Protein 7ZOU (pdb70)

Foldseek 3Di:
DLVLLVVLLVLLVVLLVVLVVQLVPPDDDLSVVLSVLSNVLSVLSNVVSVQVSVVHQWDQQVNRIARLVVLVSCLVNVLSLLVLLCSLLVADDVLNVLLNVLSNLLSVLQSVLGRDSPNVVSVVSLVVSVVSVVSNLVSLVPRSLVSSCVVQVPQSVLSVVLSVQLNVLVVVVSVLCCCPPSHPNVDYPVVSSNSVSVSSSCSSVSSVSSVVSVVVSCVSPPD

Secondary structure (DSSP, 8-state):
-HHHHHHHHHHHHHHHHHHHHHHHH--SHHHHHHHHHHHHHHHHHHHHHHHHHTT-SEEEETTEEEE-HHHHHHHHHHHHHHHHHHHHHT--HHHHHHHHHHHHHHHHHHHHHHH-SSHHHHHHHHHHHHHHHHHHHHHIIIIIHHHHHHH-TT-HHHHHHHHHHHHHHHHHHHHHHHHSTTTT--S-HHHHHHHHHHHHHH--HHHHHHHHHHHHHHHHT--

Nearest PDB structures (foldseek):
  7zoy-assembly1_A  TM=1.004E+00  e=3.024E-28  Synechocystis sp. PCC 7509
  1s53-assembly2_B  TM=9.643E-01  e=2.167E-12  Halobacterium salinarum
  1s51-assembly2_B  TM=9.636E-01  e=4.247E-12  Halobacterium salinarum
  1q5i-assembly2_B  TM=9.640E-01  e=4.645E-12  Halobacterium salinarum
  1s54-assembly2_B  TM=9.642E-01  e=6.080E-12  Halobacterium salinarum

B-factor: mean 22.79, std 10.97, range [10.86, 81.91]

Solvent-accessible surface area: 10172 Å² total

Radius of gyration: 17.83 Å; Cα contacts (8 Å, |Δi|>4): 306; chains: 1; bounding box: 22×37×61 Å

Structure (mmCIF, N/CA/C/O backbone):
data_7ZOU
#
_entry.id   7ZOU
#
_cell.length_a   61.980
_cell.length_b   61.980
_cell.length_c   109.830
_cell.angle_alpha   90.000
_cell.angle_beta   90.000
_cell.angle_gamma   120.000
#
_symmetry.space_group_name_H-M   'P 3 2 1'
#
loop_
_entity.id
_entity.type
_entity.pdbx_description
1 polymer 'Synechocystis halorhodopsin'
2 non-polymer 'CHLORIDE ION'
3 non-polymer EICOSANE
4 non-polymer '(2R)-2,3-dihydroxypropyl (9Z)-octadec-9-enoate'
5 non-polymer 'OLEIC ACID'
6 water water
#
loop_
_atom_site.group_PDB
_atom_site.id
_atom_site.type_symbol
_atom_site.label_atom_id
_atom_site.label_alt_id
_atom_site.label_comp_id
_atom_site.label_asym_id
_atom_site.label_entity_id
_atom_site.label_seq_id
_atom_site.pdbx_PDB_ins_code
_atom_site.Cartn_x
_atom_site.Cartn_y
_atom_site.Cartn_z
_atom_site.occupancy
_atom_site.B_iso_or_equiv
_atom_site.auth_seq_id
_atom_site.auth_comp_id
_atom_site.auth_asym_id
_atom_site.auth_atom_id
_atom_site.pdbx_PDB_model_num
ATOM 11 N N . ALA A 1 2 ? -7.96529 -4.10516 -7.03684 1.000 29.02064 2 ALA A N 1
ATOM 12 C CA . ALA A 1 2 ? -9.08755 -4.68275 -7.77017 1.000 20.09626 2 ALA A CA 1
ATOM 13 C C . ALA A 1 2 ? -10.02974 -3.59378 -8.27113 1.000 23.47346 2 ALA A C 1
ATOM 14 O O . ALA A 1 2 ? -10.41108 -3.57293 -9.44237 1.000 21.94433 2 ALA A O 1
ATOM 16 N N . GLN A 1 3 ? -10.38175 -2.66859 -7.38158 1.000 18.31433 3 GLN A N 1
ATOM 17 C CA . GLN A 1 3 ? -11.36222 -1.64895 -7.73732 1.000 19.96577 3 GLN A CA 1
ATOM 18 C C . GLN A 1 3 ? -10.88622 -0.80178 -8.91270 1.000 21.56597 3 GLN A C 1
ATOM 19 O O . GLN A 1 3 ? -11.64838 -0.55404 -9.85720 1.000 19.77687 3 GLN A O 1
ATOM 25 N N . ILE A 1 4 ? -9.62359 -0.36213 -8.89615 1.000 18.92604 4 ILE A N 1
ATOM 26 C CA . ILE A 1 4 ? -9.16462 0.46473 -10.00727 1.000 18.52481 4 ILE A CA 1
ATOM 27 C C . ILE A 1 4 ? -9.17860 -0.33060 -11.31026 1.000 16.98110 4 ILE A C 1
ATOM 28 O O . ILE A 1 4 ? -9.57875 0.18400 -12.35969 1.000 20.31340 4 ILE A O 1
ATOM 33 N N . TRP A 1 5 ? -8.78721 -1.60578 -11.26367 1.000 15.48379 5 TRP A N 1
ATOM 34 C CA . TRP A 1 5 ? -8.77395 -2.39296 -12.48852 1.000 15.08122 5 TRP A CA 1
ATOM 35 C C . TRP A 1 5 ? -10.17974 -2.61597 -13.03582 1.000 15.81636 5 TRP A C 1
ATOM 36 O O . TRP A 1 5 ? -10.36159 -2.69736 -14.25591 1.000 17.20644 5 TRP A O 1
ATOM 47 N N . LEU A 1 6 ? -11.18631 -2.69248 -12.16689 1.000 14.77760 6 LEU A N 1
ATOM 48 C CA . LEU A 1 6 ? -12.55152 -2.83991 -12.66902 1.000 13.75358 6 LEU A CA 1
ATOM 49 C C . LEU A 1 6 ? -13.01118 -1.58085 -13.38998 1.000 14.28370 6 LEU A C 1
ATOM 50 O O . LEU A 1 6 ? -13.73256 -1.65794 -14.39249 1.000 15.96825 6 LEU A O 1
ATOM 55 N N . TRP A 1 7 ? -12.61047 -0.40894 -12.88819 1.000 16.32460 7 TRP A N 1
ATOM 56 C CA . TRP A 1 7 ? -12.95760 0.82671 -13.57521 1.000 17.00153 7 TRP A CA 1
ATOM 57 C C . TRP A 1 7 ? -12.16380 0.96689 -14.86017 1.000 13.80976 7 TRP A C 1
ATOM 58 O O . TRP A 1 7 ? -12.67762 1.47792 -15.85650 1.000 14.89644 7 TRP A O 1
ATOM 69 N N A ILE A 1 8 ? -10.90835 0.50985 -14.85887 0.400 13.75237 8 ILE A N 1
ATOM 70 N N B ILE A 1 8 ? -10.91009 0.50887 -14.86111 0.600 13.75198 8 ILE A N 1
ATOM 71 C CA A ILE A 1 8 ? -10.13454 0.46115 -16.09621 0.400 16.68500 8 ILE A CA 1
ATOM 72 C CA B ILE A 1 8 ? -10.13930 0.46772 -16.09999 0.600 16.67762 8 ILE A CA 1
ATOM 73 C C A ILE A 1 8 ? -10.86874 -0.36501 -17.14431 0.400 16.09755 8 ILE A C 1
ATOM 74 C C B ILE A 1 8 ? -10.86782 -0.36659 -17.14741 0.600 16.09488 8 ILE A C 1
ATOM 75 O O A ILE A 1 8 ? -10.93222 0.00749 -18.32280 0.400 15.95680 8 ILE A O 1
ATOM 76 O O B ILE A 1 8 ? -10.93095 0.00067 -18.32786 0.600 15.89801 8 ILE A O 1
ATOM 85 N N . GLY A 1 9 ? -11.44476 -1.49461 -16.73048 1.000 14.67043 9 GLY A N 1
ATOM 86 C CA . GLY A 1 9 ? -12.23644 -2.28940 -17.66110 1.000 14.03659 9 GLY A CA 1
ATOM 87 C C . GLY A 1 9 ? -13.45582 -1.53977 -18.16694 1.000 14.27963 9 GLY A C 1
ATOM 88 O O . GLY A 1 9 ? -13.76803 -1.57886 -19.35953 1.000 14.76645 9 GLY A O 1
ATOM 89 N N . VAL A 1 10 ? -14.15757 -0.83848 -17.27242 1.000 14.29693 10 VAL A N 1
ATOM 90 C CA . VAL A 1 10 ? -15.29214 -0.02457 -17.70663 1.000 15.68107 10 VAL A CA 1
ATOM 91 C C . VAL A 1 10 ? -14.84683 0.95114 -18.77775 1.000 17.75099 10 VAL A C 1
ATOM 92 O O . VAL A 1 10 ? -15.47807 1.07741 -19.83344 1.000 15.48491 10 VAL A O 1
ATOM 96 N N . ILE A 1 11 ? -13.75823 1.67667 -18.50509 1.000 14.91506 11 ILE A N 1
ATOM 97 C CA . ILE A 1 11 ? -13.29173 2.69968 -19.43200 1.000 15.79877 11 ILE A CA 1
ATOM 98 C C . ILE A 1 11 ? -12.88225 2.06942 -20.75508 1.000 14.04083 11 ILE A C 1
ATOM 99 O O . ILE A 1 11 ? -13.27728 2.53051 -21.83034 1.000 15.38901 11 ILE A O 1
ATOM 104 N N . GLY A 1 12 ? -12.07897 1.00565 -20.69584 1.000 15.97197 12 GLY A N 1
ATOM 105 C CA . GLY A 1 12 ? -11.55955 0.42036 -21.92302 1.000 14.08709 12 GLY A CA 1
ATOM 106 C C . GLY A 1 12 ? -12.65470 -0.17779 -22.78318 1.000 13.63703 12 GLY A C 1
ATOM 107 O O . GLY A 1 12 ? -12.64392 -0.02916 -24.00900 1.000 14.21227 12 GLY A O 1
ATOM 108 N N . MET A 1 13 ? -13.59731 -0.88934 -22.15906 1.000 13.39862 13 MET A N 1
ATOM 109 C CA . MET A 1 13 ? -14.71086 -1.45237 -22.91633 1.000 13.89138 13 MET A CA 1
ATOM 110 C C . MET A 1 13 ? -15.64046 -0.36370 -23.43474 1.000 13.49152 13 MET A C 1
ATOM 111 O O . MET A 1 13 ? -16.17329 -0.47966 -24.54141 1.000 14.90898 13 MET A O 1
ATOM 116 N N . ALA A 1 14 ? -15.86171 0.69338 -22.64795 1.000 13.66553 14 ALA A N 1
ATOM 117 C CA . ALA A 1 14 ? -16.69150 1.78905 -23.14020 1.000 15.65369 14 ALA A CA 1
ATOM 118 C C . ALA A 1 14 ? -16.04650 2.44388 -24.35456 1.000 15.47979 14 ALA A C 1
ATOM 119 O O . ALA A 1 14 ? -16.72393 2.74168 -25.34460 1.000 14.81960 14 ALA A O 1
ATOM 121 N N . LEU A 1 15 ? -14.72967 2.65744 -24.30657 1.000 14.27323 15 LEU A N 1
ATOM 122 C CA . LEU A 1 15 ? -14.05168 3.25553 -25.45068 1.000 16.43379 15 LEU A CA 1
ATOM 123 C C . LEU A 1 15 ? -14.10316 2.33742 -26.65966 1.000 17.71282 15 LEU A C 1
ATOM 124 O O . LEU A 1 15 ? -14.31499 2.79724 -27.78417 1.000 16.72031 15 LEU A O 1
ATOM 129 N N . GLY A 1 16 ? -13.87667 1.03719 -26.45419 1.000 15.83651 16 GLY A N 1
ATOM 130 C CA . GLY A 1 16 ? -14.04659 0.09293 -27.54608 1.000 15.22614 16 GLY A CA 1
ATOM 131 C C . GLY A 1 16 ? -15.43433 0.17100 -28.14546 1.000 14.37384 16 GLY A C 1
ATOM 132 O O . GLY A 1 16 ? -15.60147 0.21714 -29.36817 1.000 15.40871 16 GLY A O 1
ATOM 133 N N . SER A 1 17 ? -16.45045 0.22446 -27.28382 1.000 13.89925 17 SER A N 1
ATOM 134 C CA . SER A 1 17 ? -17.82403 0.29709 -27.76539 1.000 14.42705 17 SER A CA 1
ATOM 135 C C . SER A 1 17 ? -18.04627 1.54883 -28.59599 1.000 16.01705 17 SER A C 1
ATOM 136 O O . SER A 1 17 ? -18.69906 1.50013 -29.64664 1.000 15.70865 17 SER A O 1
ATOM 139 N N . ILE A 1 18 ? -17.51447 2.68191 -28.13287 1.000 14.52042 18 ILE A N 1
ATOM 140 C CA . ILE A 1 18 ? -17.71920 3.93666 -28.84789 1.000 16.50102 18 ILE A CA 1
ATOM 141 C C . ILE A 1 18 ? -17.08949 3.86508 -30.23180 1.000 16.25901 18 ILE A C 1
ATOM 142 O O . ILE A 1 18 ? -17.70084 4.25665 -31.23143 1.000 18.55245 18 ILE A O 1
ATOM 147 N N . PHE A 1 19 ? -15.86119 3.35102 -30.32337 1.000 18.71889 19 PHE A N 1
ATOM 148 C CA . PHE A 1 19 ? -15.21585 3.41468 -31.62508 1.000 19.36285 19 PHE A CA 1
ATOM 149 C C . PHE A 1 19 ? -15.76422 2.36701 -32.58778 1.000 16.84480 19 PHE A C 1
ATOM 150 O O . PHE A 1 19 ? -15.87159 2.64309 -33.78581 1.000 20.34727 19 PHE A O 1
ATOM 158 N N . PHE A 1 20 ? -16.17134 1.18820 -32.10040 1.000 14.67718 20 PHE A N 1
ATOM 159 C CA . PHE A 1 20 ? -16.83839 0.25929 -33.00997 1.000 14.57383 20 PHE A CA 1
ATOM 160 C C . PHE A 1 20 ? -18.22644 0.76135 -33.38412 1.000 16.96317 20 PHE A C 1
ATOM 161 O O . PHE A 1 20 ? -18.69028 0.52590 -34.50990 1.000 17.95599 20 PHE A O 1
ATOM 169 N N . GLY A 1 21 ? -18.90609 1.44990 -32.46035 1.000 17.95664 21 GLY A N 1
ATOM 170 C CA . GLY A 1 21 ? -20.20923 2.01130 -32.78880 1.000 17.71663 21 GLY A CA 1
ATOM 171 C C . GLY A 1 21 ? -20.12390 3.08504 -33.85521 1.000 19.57009 21 GLY A C 1
ATOM 172 O O . GLY A 1 21 ? -20.94043 3.12176 -34.78165 1.000 18.04104 21 GLY A O 1
ATOM 173 N N . ILE A 1 22 ? -19.12976 3.97264 -33.73977 1.000 17.64885 22 ILE A N 1
ATOM 174 C CA . ILE A 1 22 ? -18.87735 4.95090 -34.79423 1.000 15.95865 22 ILE A CA 1
ATOM 175 C C . ILE A 1 22 ? -18.58134 4.24494 -36.10896 1.000 17.67741 22 ILE A C 1
ATOM 176 O O . ILE A 1 22 ? -19.09699 4.62881 -37.16303 1.000 18.87794 22 ILE A O 1
ATOM 181 N N . GLY A 1 23 ? -17.75445 3.19536 -36.06950 1.000 18.23214 23 GLY A N 1
ATOM 182 C CA . GLY A 1 23 ? -17.47896 2.45280 -37.28674 1.000 18.47636 23 GLY A CA 1
ATOM 183 C C . GLY A 1 23 ? -18.72964 1.84047 -37.88886 1.000 20.68256 23 GLY A C 1
ATOM 184 O O . GLY A 1 23 ? -18.93257 1.88596 -39.10555 1.000 23.00377 23 GLY A O 1
ATOM 185 N N . ALA A 1 24 ? -19.58177 1.25589 -37.04618 1.000 17.21352 24 ALA A N 1
ATOM 186 C CA . ALA A 1 24 ? -20.82210 0.67538 -37.54620 1.000 22.71293 24 ALA A CA 1
ATOM 187 C C . ALA A 1 24 ? -21.69794 1.74587 -38.17221 1.000 22.54232 24 ALA A C 1
ATOM 188 O O . ALA A 1 24 ? -22.28852 1.53921 -39.23988 1.000 22.13835 24 ALA A O 1
ATOM 190 N N . HIS A 1 25 ? -21.78533 2.90287 -37.51758 1.000 22.97580 25 HIS A N 1
ATOM 191 C CA . HIS A 1 25 ? -22.63318 3.97431 -38.01891 1.000 25.96065 25 HIS A CA 1
ATOM 192 C C . HIS A 1 25 ? -22.18517 4.44188 -39.39907 1.000 25.83141 25 HIS A C 1
ATOM 193 O O . HIS A 1 25 ? -23.01938 4.80371 -40.23616 1.000 28.36194 25 HIS A O 1
ATOM 200 N N A ASN A 1 26 ? -20.87805 4.47961 -39.64055 0.500 22.14965 26 ASN A N 1
ATOM 201 N N B ASN A 1 26 ? -20.88304 4.38399 -39.67820 0.500 22.11109 26 ASN A N 1
ATOM 202 C CA A ASN A 1 26 ? -20.35741 5.01245 -40.89026 0.500 25.97100 26 ASN A CA 1
ATOM 203 C CA B ASN A 1 26 ? -20.32408 4.89795 -40.92141 0.500 25.97532 26 ASN A CA 1
ATOM 204 C C A ASN A 1 26 ? -20.17711 3.95232 -41.96480 0.500 25.12036 26 ASN A C 1
ATOM 205 C C B ASN A 1 26 ? -19.92166 3.80776 -41.90880 0.500 26.38851 26 ASN A C 1
ATOM 206 O O A ASN A 1 26 ? -19.89611 4.30578 -43.11529 0.500 24.87074 26 ASN A O 1
ATOM 207 O O B ASN A 1 26 ? -19.30169 4.12265 -42.92918 0.500 28.55814 26 ASN A O 1
ATOM 216 N N A ALA A 1 27 ? -20.33284 2.67445 -41.62545 0.500 21.92254 27 ALA A N 1
ATOM 217 N N B ALA A 1 27 ? -20.25627 2.54531 -41.64101 0.500 21.62545 27 ALA A N 1
ATOM 218 C CA A ALA A 1 27 ? -20.19193 1.61938 -42.61639 0.500 24.99194 27 ALA A CA 1
ATOM 219 C CA B ALA A 1 27 ? -19.76972 1.45458 -42.47888 0.500 23.20524 27 ALA A CA 1
ATOM 220 C C A ALA A 1 27 ? -21.36411 1.65496 -43.58983 0.500 28.89653 27 ALA A C 1
ATOM 221 C C B ALA A 1 27 ? -20.31141 1.56976 -43.89972 0.500 23.64302 27 ALA A C 1
ATOM 222 O O A ALA A 1 27 ? -22.52973 1.61177 -43.18083 0.500 33.72334 27 ALA A O 1
ATOM 223 O O B ALA A 1 27 ? -21.47391 1.92351 -44.11288 0.500 28.76196 27 ALA A O 1
ATOM 226 N N A LYS A 1 28 ? -21.05087 1.74844 -44.88115 0.500 27.83794 28 LYS A N 1
ATOM 227 N N B LYS A 1 28 ? -19.45984 1.25426 -44.88020 0.500 27.03374 28 LYS A N 1
ATOM 228 C CA A LYS A 1 28 ? -22.05385 1.72159 -45.93670 0.500 28.18114 28 LYS A CA 1
ATOM 229 C CA B LYS A 1 28 ? -19.82147 1.51985 -46.26931 0.500 29.35672 28 LYS A CA 1
ATOM 230 C C A LYS A 1 28 ? -22.17701 0.35497 -46.59717 0.500 29.82534 28 LYS A C 1
ATOM 231 C C B LYS A 1 28 ? -20.74755 0.45024 -46.83844 0.500 34.90034 28 LYS A C 1
ATOM 232 O O A LYS A 1 28 ? -23.15068 0.11504 -47.31904 0.500 39.03007 28 LYS A O 1
ATOM 233 O O B LYS A 1 28 ? -21.71781 0.78006 -47.52958 0.500 44.72055 28 LYS A O 1
ATOM 240 N N A ASN A 1 29 ? -21.21589 -0.53213 -46.36634 0.500 25.97249 29 ASN A N 1
ATOM 241 N N B ASN A 1 29 ? -20.48792 -0.82216 -46.56213 0.500 25.29322 29 ASN A N 1
ATOM 242 C CA A ASN A 1 29 ? -21.21217 -1.88963 -46.89175 0.500 26.57538 29 ASN A CA 1
ATOM 243 C CA B ASN A 1 29 ? -21.35552 -1.88814 -47.04455 0.500 26.17620 29 ASN A CA 1
ATOM 244 C C A ASN A 1 29 ? -21.76933 -2.81499 -45.81651 0.500 22.11896 29 ASN A C 1
ATOM 245 C C B ASN A 1 29 ? -21.85375 -2.72877 -45.87013 0.500 22.16381 29 ASN A C 1
ATOM 246 O O A ASN A 1 29 ? -21.39722 -2.69075 -44.64552 0.500 23.39438 29 ASN A O 1
ATOM 247 O O B ASN A 1 29 ? -21.51167 -2.49332 -44.70969 0.500 24.16668 29 ASN A O 1
ATOM 256 N N . GLU A 1 30 ? -22.67988 -3.71922 -46.19929 1.000 21.32814 30 GLU A N 1
ATOM 257 C CA . GLU A 1 30 ? -23.33923 -4.53596 -45.18094 1.000 23.22171 30 GLU A CA 1
ATOM 258 C C . GLU A 1 30 ? -22.34841 -5.41876 -44.42850 1.000 24.39031 30 GLU A C 1
ATOM 259 O O . GLU A 1 30 ? -22.47306 -5.60081 -43.21014 1.000 20.34558 30 GLU A O 1
ATOM 265 N N . ARG A 1 31 ? -21.36349 -5.98503 -45.12498 1.000 23.79514 31 ARG A N 1
ATOM 266 C CA . ARG A 1 31 ? -20.39667 -6.83382 -44.43569 1.000 20.26848 31 ARG A CA 1
ATOM 267 C C . ARG A 1 31 ? -19.60259 -6.04288 -43.40359 1.000 20.72093 31 ARG A C 1
ATOM 268 O O . ARG A 1 31 ? -19.37321 -6.51950 -42.28565 1.000 17.86507 31 ARG A O 1
ATOM 276 N N . TRP A 1 32 ? -19.19003 -4.82381 -43.74590 1.000 18.76337 32 TRP A N 1
ATOM 277 C CA . TRP A 1 32 ? -18.51681 -3.99201 -42.75475 1.000 19.79225 32 TRP A CA 1
ATOM 278 C C . TRP A 1 32 ? -19.45580 -3.61392 -41.61393 1.000 15.76699 32 TRP A C 1
ATOM 279 O O . TRP A 1 32 ? -19.04967 -3.61011 -40.44831 1.000 18.05404 32 TRP A O 1
ATOM 290 N N A LYS A 1 33 ? -20.70815 -3.28433 -41.93409 0.500 19.04251 33 LYS A N 1
ATOM 291 N N B LYS A 1 33 ? -20.71623 -3.29490 -41.92115 0.500 19.05385 33 LYS A N 1
ATOM 292 C CA A LYS A 1 33 ? -21.67918 -2.94779 -40.89947 0.500 18.13881 33 LYS A CA 1
ATOM 293 C CA B LYS A 1 33 ? -21.64171 -2.93766 -40.85135 0.500 18.10203 33 LYS A CA 1
ATOM 294 C C A LYS A 1 33 ? -21.84889 -4.10155 -39.92004 0.500 19.67561 33 LYS A C 1
ATOM 295 C C B LYS A 1 33 ? -21.85562 -4.10790 -39.90249 0.500 19.71692 33 LYS A C 1
ATOM 296 O O A LYS A 1 33 ? -21.84806 -3.90278 -38.69762 0.500 17.69205 33 LYS A O 1
ATOM 297 O O B LYS A 1 33 ? -21.89251 -3.92361 -38.67825 0.500 17.64171 33 LYS A O 1
ATOM 308 N N . ILE A 1 34 ? -21.98352 -5.32136 -40.44645 1.000 16.73776 34 ILE A N 1
ATOM 309 C CA . ILE A 1 34 ? -22.11317 -6.50762 -39.59770 1.000 14.56816 34 ILE A CA 1
ATOM 310 C C . ILE A 1 34 ? -20.89835 -6.65519 -38.69649 1.000 16.11554 34 ILE A C 1
ATOM 311 O O . ILE A 1 34 ? -21.02817 -6.85695 -37.48452 1.000 15.21770 34 ILE A O 1
ATOM 316 N N . LEU A 1 35 ? -19.69848 -6.55581 -39.27163 1.000 16.29694 35 LEU A N 1
ATOM 317 C CA . LEU A 1 35 ? -18.49956 -6.78945 -38.47616 1.000 15.20393 35 LEU A CA 1
ATOM 318 C C . LEU A 1 35 ? -18.34743 -5.73379 -37.38925 1.000 16.91474 35 LEU A C 1
ATOM 319 O O . LEU A 1 35 ? -18.01203 -6.05425 -36.23980 1.000 15.35538 35 LEU A O 1
ATOM 324 N N . PHE A 1 36 ? -18.58944 -4.46723 -37.72490 1.000 16.32992 36 PHE A N 1
ATOM 325 C CA . PHE A 1 36 ? -18.53875 -3.44292 -36.69133 1.000 16.45186 36 PHE A CA 1
ATOM 326 C C . PHE A 1 36 ? -19.59604 -3.67579 -35.62598 1.000 16.23160 36 PHE A C 1
ATOM 327 O O . PHE A 1 36 ? -19.36064 -3.40159 -34.44245 1.000 15.89820 36 PHE A O 1
ATOM 335 N N . THR A 1 37 ? -20.76596 -4.17597 -36.02786 1.000 14.09577 37 THR A N 1
ATOM 336 C CA . THR A 1 37 ? -21.85597 -4.35191 -35.07638 1.000 13.93335 37 THR A CA 1
ATOM 337 C C . THR A 1 37 ? -21.56931 -5.49155 -34.10851 1.000 15.47258 37 THR A C 1
ATOM 338 O O . THR A 1 37 ? -21.85536 -5.37959 -32.90820 1.000 14.41358 37 THR A O 1
ATOM 342 N N . ILE A 1 38 ? -20.99885 -6.59055 -34.60813 1.000 14.74821 38 ILE A N 1
ATOM 343 C CA . ILE A 1 38 ? -20.59670 -7.68519 -33.72545 1.000 13.09582 38 ILE A CA 1
ATOM 344 C C . ILE A 1 38 ? -19.65878 -7.16932 -32.64705 1.000 15.56105 38 ILE A C 1
ATOM 345 O O . ILE A 1 38 ? -19.85175 -7.41712 -31.44980 1.000 13.42295 38 ILE A O 1
ATOM 350 N N . ASN A 1 39 ? -18.62074 -6.45345 -33.06802 1.000 15.20986 39 ASN A N 1
ATOM 351 C CA . ASN A 1 39 ? -17.63178 -5.96478 -32.12060 1.000 15.99558 39 ASN A CA 1
ATOM 352 C C . ASN A 1 39 ? -18.20294 -4.89312 -31.21066 1.000 14.15358 39 ASN A C 1
ATOM 353 O O . ASN A 1 39 ? -17.83050 -4.82874 -30.03200 1.000 13.29853 39 ASN A O 1
ATOM 358 N N . PHE A 1 40 ? -19.12485 -4.06309 -31.71067 1.000 13.45757 40 PHE A N 1
ATOM 359 C CA . PHE A 1 40 ? -19.79009 -3.13717 -30.80263 1.000 13.53281 40 PHE A CA 1
ATOM 360 C C . PHE A 1 40 ? -20.45186 -3.89183 -29.66247 1.000 15.22981 40 PHE A C 1
ATOM 361 O O . PHE A 1 40 ? -20.28795 -3.54048 -28.48619 1.000 13.18474 40 PHE A O 1
ATOM 369 N N . PHE A 1 41 ? -21.20523 -4.94597 -29.98457 1.000 13.09168 41 PHE A N 1
ATOM 370 C CA . PHE A 1 41 ? -21.93242 -5.60377 -28.90609 1.000 16.60942 41 PHE A CA 1
ATOM 371 C C . PHE A 1 41 ? -21.01257 -6.40289 -27.99860 1.000 14.49457 41 PHE A C 1
ATOM 372 O O . PHE A 1 41 ? -21.27975 -6.50122 -26.80157 1.000 14.95023 41 PHE A O 1
ATOM 380 N N . ILE A 1 42 ? -19.92250 -6.96151 -28.53247 1.000 12.54327 42 ILE A N 1
ATOM 381 C CA . 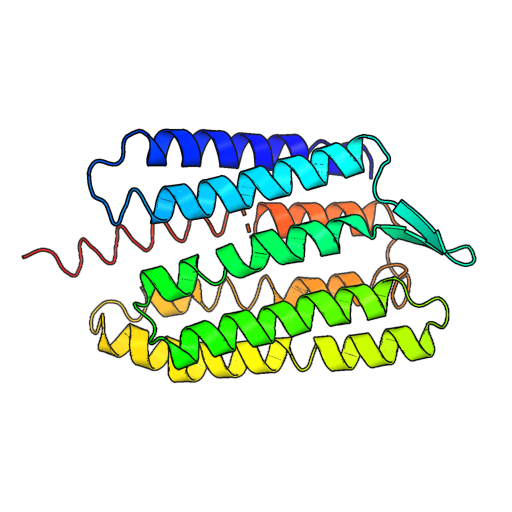ILE A 1 42 ? -18.94354 -7.60529 -27.66676 1.000 12.33765 42 ILE A CA 1
ATOM 382 C C . ILE A 1 42 ? -18.49876 -6.63383 -26.58568 1.000 12.41586 42 ILE A C 1
ATOM 383 O O . ILE A 1 42 ? -18.48409 -6.95868 -25.39452 1.000 14.07627 42 ILE A O 1
ATOM 388 N N . CYS A 1 43 ? -18.13577 -5.41772 -27.00006 1.000 12.67959 43 CYS A N 1
ATOM 389 C CA . CYS A 1 43 ? -17.62074 -4.44885 -26.04521 1.000 14.03941 43 CYS A CA 1
ATOM 390 C C . CYS A 1 43 ? -18.71575 -3.81943 -25.20105 1.000 14.16165 43 CYS A C 1
ATOM 391 O O . CYS A 1 43 ? -18.46755 -3.48786 -24.03310 1.000 15.31335 43 CYS A O 1
ATOM 394 N N . ALA A 1 44 ? -19.92000 -3.64914 -25.75311 1.000 12.89920 44 ALA A N 1
ATOM 395 C CA . ALA A 1 44 ? -21.00538 -3.09019 -24.94960 1.000 12.93646 44 ALA A CA 1
ATOM 396 C C . ALA A 1 44 ? -21.41149 -4.05248 -23.84077 1.000 13.20362 44 ALA A C 1
ATOM 397 O O . ALA A 1 44 ? -21.63336 -3.63573 -22.69376 1.000 13.98432 44 ALA A O 1
ATOM 399 N N . ILE A 1 45 ? -21.48356 -5.34549 -24.15271 1.000 13.43012 45 ILE A N 1
ATOM 400 C CA . ILE A 1 45 ? -21.74528 -6.35073 -23.12111 1.000 13.61717 45 ILE A CA 1
ATOM 401 C C . ILE A 1 45 ? -20.69213 -6.27126 -22.01932 1.000 12.15374 45 ILE A C 1
ATOM 402 O O . ILE A 1 45 ? -21.01366 -6.16932 -20.82598 1.000 13.47400 45 ILE A O 1
ATOM 407 N N . ALA A 1 46 ? -19.41303 -6.29216 -22.40872 1.000 12.17852 46 ALA A N 1
ATOM 408 C CA . ALA A 1 46 ? -18.34474 -6.25900 -21.41742 1.000 14.12611 46 ALA A CA 1
ATOM 409 C C . ALA A 1 46 ? -18.33056 -4.95030 -20.63469 1.000 12.34924 46 ALA A C 1
ATOM 410 O O . ALA A 1 46 ? -17.96399 -4.94730 -19.45130 1.000 13.05339 46 ALA A O 1
ATOM 412 N N . THR A 1 47 ? -18.72288 -3.83217 -21.26266 1.000 13.09157 47 THR A N 1
ATOM 413 C CA . THR A 1 47 ? -18.86951 -2.59077 -20.50079 1.000 15.02208 47 THR A CA 1
ATOM 414 C C . THR A 1 47 ? -19.87199 -2.77957 -19.37194 1.000 15.54276 47 THR A C 1
ATOM 415 O O . THR A 1 47 ? -19.62266 -2.37756 -18.22346 1.000 13.54011 47 THR A O 1
ATOM 419 N N . GLY A 1 48 ? -20.98689 -3.45185 -19.66363 1.000 13.31826 48 GLY A N 1
ATOM 420 C CA . GLY A 1 48 ? -21.95795 -3.72169 -18.61674 1.000 17.05335 48 GLY A CA 1
ATOM 421 C C . GLY A 1 48 ? -21.41085 -4.64809 -17.55213 1.000 13.87875 48 GLY A C 1
ATOM 422 O O . GLY A 1 48 ? -21.61921 -4.42327 -16.35153 1.000 13.81798 48 GLY A O 1
ATOM 423 N N . LEU A 1 49 ? -20.69574 -5.69662 -17.97111 1.000 13.20133 49 LEU A N 1
ATOM 424 C CA . LEU A 1 49 ? -20.02875 -6.56799 -17.00929 1.000 15.27972 49 LEU A CA 1
ATOM 425 C C . LEU A 1 49 ? -19.14990 -5.76142 -16.06499 1.000 15.14928 49 LEU A C 1
ATOM 426 O O . LEU A 1 49 ? -19.26386 -5.87378 -14.83758 1.000 12.85959 49 LEU A O 1
ATOM 431 N N . TYR A 1 50 ? -18.27222 -4.92573 -16.62747 1.000 12.88666 50 TYR A N 1
ATOM 432 C CA . TYR A 1 50 ? -17.30474 -4.22796 -15.78757 1.000 14.69291 50 TYR A CA 1
ATOM 433 C C . TYR A 1 50 ? -17.97033 -3.17505 -14.91384 1.000 12.67628 50 TYR A C 1
ATOM 434 O O . TYR A 1 50 ? -17.54503 -2.97901 -13.76666 1.000 14.10267 50 TYR A O 1
ATOM 443 N N . LEU A 1 51 ? -19.03971 -2.52642 -15.39515 1.000 13.15436 51 LEU A N 1
ATOM 444 C CA . LEU A 1 51 ? -19.75894 -1.60256 -14.52448 1.000 13.08601 51 LEU A CA 1
ATOM 445 C C . LEU A 1 51 ? -20.36009 -2.35076 -13.33758 1.000 15.26342 51 LEU A C 1
ATOM 446 O O . LEU A 1 51 ? -20.24767 -1.91013 -12.18913 1.000 14.88840 51 LEU A O 1
ATOM 451 N N . SER A 1 52 ? -21.00861 -3.49155 -13.59807 1.000 13.68438 52 SER A N 1
ATOM 452 C CA . SER A 1 52 ? -21.58042 -4.25344 -12.49556 1.000 12.64368 52 SER A CA 1
ATOM 453 C C . SER A 1 52 ? -20.51069 -4.66477 -11.49487 1.000 14.09570 52 SER A C 1
ATOM 454 O O . SER A 1 52 ? -20.70237 -4.53222 -10.28511 1.000 15.53354 52 SER A O 1
ATOM 457 N N . MET A 1 53 ? -19.37186 -5.16588 -11.97681 1.000 15.53251 53 MET A N 1
ATOM 458 C CA . MET A 1 53 ? -18.31906 -5.56220 -11.04794 1.000 14.77106 53 MET A CA 1
ATOM 459 C C . MET A 1 53 ? -17.76034 -4.35756 -10.30144 1.000 16.27507 53 MET A C 1
ATOM 460 O O . MET A 1 53 ? -17.54847 -4.41634 -9.08444 1.000 17.53920 53 MET A O 1
ATOM 465 N N . ALA A 1 54 ? -17.51306 -3.26011 -11.01928 1.000 15.52174 54 ALA A N 1
ATOM 466 C CA . ALA A 1 54 ? -16.97265 -2.06037 -10.39559 1.000 16.92197 54 ALA A CA 1
ATOM 467 C C . ALA A 1 54 ? -17.89626 -1.52971 -9.31200 1.000 18.77602 54 ALA A C 1
ATOM 468 O O . ALA A 1 54 ? -17.42809 -0.97725 -8.30919 1.000 17.51683 54 ALA A O 1
ATOM 470 N N . LEU A 1 55 ? -19.20446 -1.69659 -9.49137 1.000 16.51498 55 LEU A N 1
ATOM 471 C CA . LEU A 1 55 ? -20.18035 -1.27559 -8.50153 1.000 17.61299 55 LEU A CA 1
ATOM 472 C C . LEU A 1 55 ? -20.34285 -2.27470 -7.36628 1.000 18.99909 55 LEU A C 1
ATOM 473 O O . LEU A 1 55 ? -21.21034 -2.07500 -6.51151 1.000 21.59867 55 LEU A O 1
ATOM 478 N N . GLY A 1 56 ? -19.54719 -3.33662 -7.32758 1.000 17.38174 56 GLY A N 1
ATOM 479 C CA . GLY A 1 56 ? -19.63380 -4.29259 -6.24458 1.000 16.60525 56 GLY A CA 1
ATOM 480 C C . GLY A 1 56 ? -20.60915 -5.41990 -6.46422 1.000 17.92702 56 GLY A C 1
ATOM 481 O O . GLY A 1 56 ? -20.84296 -6.20506 -5.53754 1.000 18.23789 56 GLY A O 1
ATOM 482 N N . GLN A 1 57 ? -21.17406 -5.53868 -7.66100 1.000 14.99793 57 GLN A N 1
ATOM 483 C CA . GLN A 1 57 ? -22.20240 -6.52776 -7.93593 1.000 14.83783 57 GLN A CA 1
ATOM 484 C C . GLN A 1 57 ? -21.59809 -7.77779 -8.55984 1.000 18.38795 57 GLN A C 1
ATOM 485 O O . GLN A 1 57 ? -20.43715 -7.80317 -8.96820 1.000 17.83452 57 GLN A O 1
ATOM 491 N N . GLY A 1 58 ? -22.41914 -8.81892 -8.64924 1.000 14.26670 58 GLY A N 1
ATOM 492 C CA . GLY A 1 58 ? -22.02069 -10.00605 -9.37803 1.000 17.10028 58 GLY A CA 1
ATOM 493 C C . GLY A 1 58 ? -21.08316 -10.91029 -8.62506 1.000 17.76956 58 GLY A C 1
ATOM 494 O O . GLY A 1 58 ? -20.43763 -11.76375 -9.23340 1.000 16.91692 58 GLY A O 1
ATOM 495 N N . ARG A 1 59 ? -21.00220 -10.75874 -7.31078 1.000 19.02488 59 ARG A N 1
ATOM 496 C CA . ARG A 1 59 ? -20.00394 -11.44447 -6.51145 1.000 19.31442 59 ARG A CA 1
ATOM 497 C C . ARG A 1 59 ? -20.70313 -12.01260 -5.29322 1.000 25.87153 59 ARG A C 1
ATOM 498 O O . ARG A 1 59 ? -21.58190 -11.3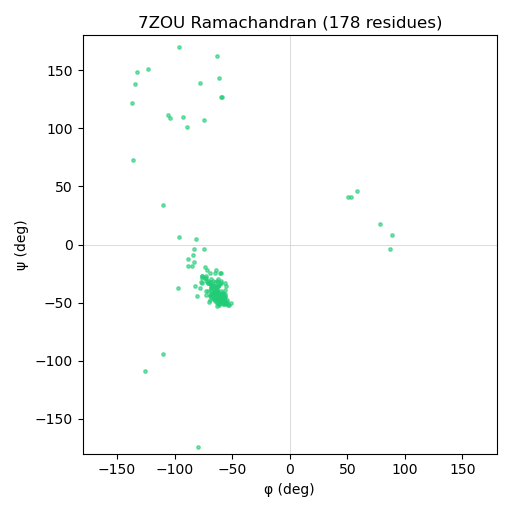6468 -4.72016 1.000 21.91148 59 ARG A O 1
ATOM 506 N N . SER A 1 60 ? -20.34367 -13.23857 -4.93489 1.000 19.85804 60 SER A N 1
ATOM 507 C CA . SER A 1 60 ? -20.87237 -13.90116 -3.75657 1.000 18.98182 60 SER A CA 1
ATOM 508 C C . SER A 1 60 ? -19.71480 -14.50373 -2.98573 1.000 14.61637 60 SER A C 1
ATOM 509 O O . SER A 1 60 ? -18.72034 -14.91199 -3.57465 1.000 19.34974 60 SER A O 1
ATOM 512 N N . VAL A 1 61 ? -19.84516 -14.56606 -1.66759 1.000 17.16520 61 VAL A N 1
ATOM 513 C CA . VAL A 1 61 ? -18.89472 -15.31381 -0.85774 1.000 17.26281 61 VAL A CA 1
ATOM 514 C C . VAL A 1 61 ? -19.47639 -16.71285 -0.69705 1.000 18.92225 61 VAL A C 1
ATOM 515 O O . VAL A 1 61 ? -20.48808 -16.89561 -0.01749 1.000 20.00281 61 VAL A O 1
ATOM 519 N N . ILE A 1 62 ? -18.85288 -17.69256 -1.34677 1.000 15.72421 62 ILE A N 1
ATOM 520 C CA . ILE A 1 62 ? -19.33527 -19.06783 -1.36479 1.000 18.58035 62 ILE A CA 1
ATOM 521 C C . ILE A 1 62 ? -18.45408 -19.86912 -0.42299 1.000 19.96715 62 ILE A C 1
ATOM 522 O O . ILE A 1 62 ? -17.28638 -20.12917 -0.73451 1.000 17.99412 62 ILE A O 1
ATOM 527 N N . ALA A 1 63 ? -19.00889 -20.26761 0.71593 1.000 19.94279 63 ALA A N 1
ATOM 528 C CA . ALA A 1 63 ? -18.26387 -21.05818 1.69367 1.000 26.45455 63 ALA A CA 1
ATOM 529 C C . ALA A 1 63 ? -16.95295 -20.36830 2.05313 1.000 17.83376 63 ALA A C 1
ATOM 530 O O . ALA A 1 63 ? -15.89555 -20.99261 2.15510 1.000 21.04636 63 ALA A O 1
ATOM 532 N N . GLY A 1 64 ? -17.01595 -19.05490 2.21224 1.000 17.39385 64 GLY A N 1
ATOM 533 C CA . GLY A 1 64 ? -15.84712 -18.28981 2.57412 1.000 18.61391 64 GLY A CA 1
ATOM 534 C C . GLY A 1 64 ? -14.99046 -17.83922 1.41179 1.000 17.08357 64 GLY A C 1
ATOM 535 O O . GLY A 1 64 ? -14.02009 -17.10035 1.63169 1.000 20.49411 64 GLY A O 1
ATOM 536 N N . ARG A 1 65 ? -15.32931 -18.23481 0.17638 1.000 17.70503 65 ARG A N 1
ATOM 537 C CA . ARG A 1 65 ? -14.51763 -17.90229 -0.98820 1.000 13.27391 65 ARG A CA 1
ATOM 538 C C . ARG A 1 65 ? -15.18250 -16.82202 -1.82647 1.000 17.20264 65 ARG A C 1
ATOM 539 O O . ARG A 1 65 ? -16.21340 -17.09325 -2.45575 1.000 15.33906 65 ARG A O 1
ATOM 547 N N . PRO A 1 66 ? -14.63361 -15.60879 -1.88690 1.000 15.58547 66 PRO A N 1
ATOM 548 C CA . PRO A 1 66 ? -15.21322 -14.57340 -2.75281 1.000 16.20231 66 PRO A CA 1
ATOM 549 C C . PRO A 1 66 ? -15.22341 -15.05090 -4.19208 1.000 18.04124 66 PRO A C 1
ATOM 550 O O . PRO A 1 66 ? -14.19847 -15.47357 -4.72428 1.000 17.36713 66 PRO A O 1
ATOM 554 N N . THR A 1 67 ? -16.39079 -14.98749 -4.82456 1.000 16.51942 67 THR A N 1
ATOM 555 C CA . THR A 1 67 ? -16.54255 -15.58142 -6.14556 1.000 12.25160 67 THR A CA 1
ATOM 556 C C . THR A 1 67 ? -17.32515 -14.64459 -7.04595 1.000 18.51158 67 THR A C 1
ATOM 557 O O . THR A 1 67 ? -18.46231 -14.28162 -6.73316 1.000 19.96691 67 THR A O 1
ATOM 561 N N . VAL A 1 68 ? -16.70827 -14.25976 -8.15559 1.000 16.87599 68 VAL A N 1
ATOM 562 C CA . VAL A 1 68 ? -17.32991 -13.38238 -9.13884 1.000 13.34810 68 VAL A CA 1
ATOM 563 C C . VAL A 1 68 ? -18.06208 -14.27563 -10.13009 1.000 17.64716 68 VAL A C 1
ATOM 564 O O . VAL A 1 68 ? -17.45104 -14.86034 -11.02095 1.000 23.53941 68 VAL A O 1
ATOM 568 N N . TRP A 1 69 ? -19.37703 -14.38340 -9.98118 1.000 17.13384 69 TRP A N 1
ATOM 569 C CA . TRP A 1 69 ? -20.13268 -15.20214 -10.91603 1.000 19.14119 69 TRP A CA 1
ATOM 570 C C . TRP A 1 69 ? -20.59296 -14.43243 -12.14193 1.000 15.50321 69 TRP A C 1
ATOM 571 O O . TRP A 1 69 ? -20.89399 -15.05674 -13.16518 1.000 15.84045 69 TRP A O 1
ATOM 582 N N . VAL A 1 70 ? -20.62414 -13.09499 -12.08315 1.000 14.79251 70 VAL A N 1
ATOM 583 C CA . VAL A 1 70 ? -21.27328 -12.37194 -13.17267 1.000 12.10087 70 VAL A CA 1
ATOM 584 C C . VAL A 1 70 ? -20.47826 -12.49919 -14.46897 1.000 13.65918 70 VAL A C 1
ATOM 585 O O . VAL A 1 70 ? -21.06760 -12.47896 -15.56041 1.000 14.07074 70 VAL A O 1
ATOM 589 N N . ARG A 1 71 ? -19.14558 -12.65553 -14.39099 1.000 12.35426 71 ARG A N 1
ATOM 590 C CA . ARG A 1 71 ? -18.37076 -12.68257 -15.62563 1.000 14.46329 71 ARG A CA 1
ATOM 591 C C . ARG A 1 71 ? -18.77622 -13.85761 -16.50573 1.000 12.32684 71 ARG A C 1
ATOM 592 O O . ARG A 1 71 ? -18.68672 -13.76371 -17.72960 1.000 15.21470 71 ARG A O 1
ATOM 600 N N . TYR A 1 72 ? -19.23843 -14.96761 -15.90911 1.000 15.09396 72 TYR A N 1
ATOM 601 C CA . TYR A 1 72 ? -19.67805 -16.09935 -16.73059 1.000 12.58514 72 TYR A CA 1
ATOM 602 C C . TYR A 1 72 ? -20.97896 -15.80349 -17.45426 1.000 14.61969 72 TYR A C 1
ATOM 603 O O . TYR A 1 72 ? -21.18072 -16.27106 -18.58311 1.000 17.13598 72 TYR A O 1
ATOM 612 N N . ILE A 1 73 ? -21.85902 -15.01200 -16.84375 1.000 13.56339 73 ILE A N 1
ATOM 613 C CA . ILE A 1 73 ? -23.11025 -14.67223 -17.50441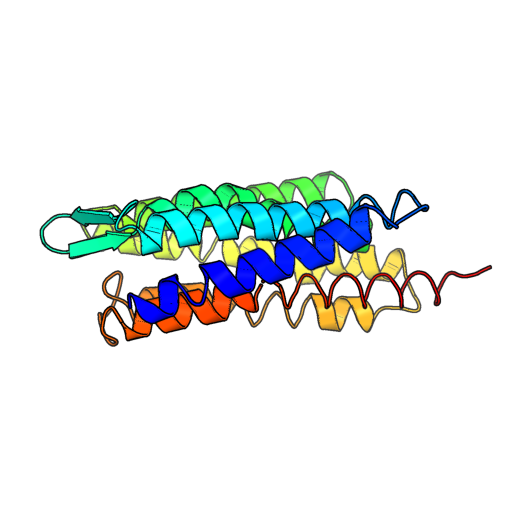 1.000 15.94577 73 ILE A CA 1
ATOM 614 C C . ILE A 1 73 ? -22.83966 -13.83595 -18.74160 1.000 14.91002 73 ILE A C 1
ATOM 615 O O . ILE A 1 73 ? -23.39039 -14.09321 -19.81555 1.000 14.33596 73 ILE A O 1
ATOM 620 N N . THR A 1 74 ? -21.97820 -12.82125 -18.61549 1.000 14.07515 74 THR A N 1
ATOM 621 C CA . THR A 1 74 ? -21.72868 -11.98156 -19.77585 1.000 13.40057 74 THR A CA 1
ATOM 622 C C . THR A 1 74 ? -20.78111 -12.64800 -20.76520 1.000 12.36682 74 THR A C 1
ATOM 623 O O . THR A 1 74 ? -20.96672 -12.49675 -21.97926 1.000 13.51653 74 THR A O 1
ATOM 627 N N . TRP A 1 75 ? -19.76204 -13.38108 -20.28155 1.000 11.98402 75 TRP A N 1
ATOM 628 C CA . TRP A 1 75 ? -18.92083 -14.15087 -21.19360 1.000 15.63360 75 TRP A CA 1
ATOM 629 C C . TRP A 1 75 ? -19.74885 -15.10091 -22.04499 1.000 12.30138 75 TRP A C 1
ATOM 630 O O . TRP A 1 75 ? -19.40977 -15.34675 -23.20673 1.000 13.67063 75 TRP A O 1
ATOM 641 N N . PHE A 1 76 ? -20.81755 -15.67055 -21.48030 1.000 13.05578 76 PHE A N 1
ATOM 642 C CA . PHE A 1 76 ? -21.67415 -16.55183 -22.26784 1.000 12.87321 76 PHE A CA 1
ATOM 643 C C . PHE A 1 76 ? -22.29292 -15.83022 -23.46139 1.000 16.66987 76 PHE A C 1
ATOM 644 O O . PHE A 1 76 ? -22.63837 -16.46814 -24.46506 1.000 14.83873 76 PHE A O 1
ATOM 652 N N . LEU A 1 77 ? -22.42395 -14.50669 -23.38292 1.000 15.01097 77 LEU A N 1
ATOM 653 C CA . LEU A 1 77 ? -22.97609 -13.70454 -24.46201 1.000 15.20620 77 LEU A CA 1
ATOM 654 C C . LEU A 1 77 ? -21.89962 -13.07900 -25.33190 1.000 14.09317 77 LEU A C 1
ATOM 655 O O . LEU A 1 77 ? -22.08872 -12.94996 -26.54673 1.000 15.21586 77 LEU A O 1
ATOM 660 N N . SER A 1 78 ? -20.78571 -12.64929 -24.73613 1.000 12.22500 78 SER A N 1
ATOM 661 C CA . SER A 1 78 ? -19.77012 -11.96944 -25.53467 1.000 14.99208 78 SER A CA 1
ATOM 662 C C . SER A 1 78 ? -18.86099 -12.95402 -26.27242 1.000 12.52802 78 SER A C 1
ATOM 663 O O . SER A 1 78 ? -18.46340 -12.68204 -27.41683 1.000 15.28139 78 SER A O 1
ATOM 666 N N . THR A 1 79 ? -18.53851 -14.11230 -25.66762 1.000 12.00315 79 THR A N 1
ATOM 667 C CA . THR A 1 79 ? -17.61423 -15.01161 -26.36752 1.000 12.02696 79 THR A CA 1
ATOM 668 C C . THR A 1 79 ? -18.22143 -15.62489 -27.63245 1.000 14.72049 79 THR A C 1
ATOM 669 O O . THR A 1 79 ? -17.49175 -15.78541 -28.61975 1.000 12.43745 79 THR A O 1
ATOM 673 N N . PRO A 1 80 ? -19.51875 -15.95707 -27.69488 1.000 12.91471 80 PRO A N 1
ATOM 674 C CA . PRO A 1 80 ? -20.04262 -16.42063 -28.98879 1.000 12.32930 80 PRO A CA 1
ATOM 675 C C . PRO A 1 80 ? -19.93811 -15.36348 -30.04978 1.000 13.10797 80 PRO A C 1
ATOM 676 O O . PRO A 1 80 ? -19.74769 -15.69128 -31.22632 1.000 13.70136 80 PRO A O 1
ATOM 680 N N . LEU A 1 81 ? -20.05976 -14.09149 -29.67529 1.000 12.18779 81 LEU A N 1
ATOM 681 C CA . LEU A 1 81 ? -19.87492 -13.05154 -30.67937 1.000 13.66172 81 L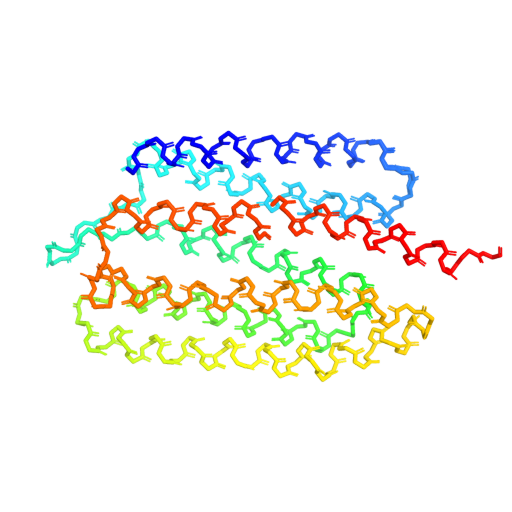EU A CA 1
ATOM 682 C C . LEU A 1 81 ? -18.43232 -12.99611 -31.16428 1.000 12.06818 81 LEU A C 1
ATOM 683 O O . LEU A 1 81 ? -18.18546 -12.72435 -32.34646 1.000 13.52950 81 LEU A O 1
ATOM 688 N N . LEU A 1 82 ? -17.46720 -13.26045 -30.28467 1.000 14.30362 82 LEU A N 1
ATOM 689 C CA . LEU A 1 82 ? -16.08043 -13.34300 -30.74779 1.000 15.52687 82 LEU A CA 1
ATOM 690 C C . LEU A 1 82 ? -15.88455 -14.52782 -31.68291 1.000 15.76624 82 LEU A C 1
ATOM 691 O O . LEU A 1 82 ? -15.13087 -14.43843 -32.66182 1.000 14.40113 82 LEU A O 1
ATOM 696 N N A ILE A 1 83 ? -16.54301 -15.65318 -31.38952 0.500 14.39936 83 ILE A N 1
ATOM 697 N N B ILE A 1 83 ? -16.54497 -15.65094 -31.40647 0.500 14.41672 83 ILE A N 1
ATOM 698 C CA A ILE A 1 83 ? -16.54467 -16.77219 -32.32620 0.500 12.26478 83 ILE A CA 1
ATOM 699 C CA B ILE A 1 83 ? -16.50001 -16.74822 -32.36427 0.500 12.26244 83 ILE A CA 1
ATOM 700 C C A ILE A 1 83 ? -17.12615 -16.33383 -33.66257 0.500 16.04238 83 ILE A C 1
ATOM 701 C C B ILE A 1 83 ? -17.11305 -16.31334 -33.68515 0.500 16.04894 83 ILE A C 1
ATOM 702 O O A ILE A 1 83 ? -16.60511 -16.68062 -34.73132 0.500 15.37939 83 ILE A O 1
ATOM 703 O O B ILE A 1 83 ? -16.60111 -16.64032 -34.76473 0.500 15.31737 83 ILE A O 1
ATOM 712 N N . LEU A 1 84 ? -18.19969 -15.53964 -33.62268 1.000 16.21281 84 LEU A N 1
ATOM 713 C CA . LEU A 1 84 ? -18.81988 -15.06569 -34.85423 1.000 15.39563 84 LEU A CA 1
ATOM 714 C C . LEU A 1 84 ? -17.90044 -14.12633 -35.61907 1.000 14.57681 84 LEU A C 1
ATOM 715 O O . LEU A 1 84 ? -17.94210 -14.11055 -36.85189 1.000 17.21175 84 LEU A O 1
ATOM 720 N N . ASP A 1 85 ? -17.06794 -13.34131 -34.92059 1.000 15.15845 85 ASP A N 1
ATOM 721 C CA . ASP A 1 85 ? -16.02503 -12.59466 -35.62194 1.000 17.14420 85 ASP A CA 1
ATOM 722 C C . ASP A 1 85 ? -15.23597 -13.52874 -36.51799 1.000 14.35322 85 ASP A C 1
ATOM 723 O O . ASP A 1 85 ? -15.03227 -13.25959 -37.70745 1.000 16.04771 85 ASP A O 1
ATOM 728 N N . LEU A 1 86 ? -14.77644 -14.64217 -35.94688 1.000 15.03986 86 LEU A N 1
ATOM 729 C CA . LEU A 1 86 ? -13.97215 -15.58777 -36.70996 1.000 13.52202 86 LEU A CA 1
ATOM 730 C C . LEU A 1 86 ? -14.77996 -16.21391 -37.83685 1.000 14.29392 86 LEU A C 1
ATOM 731 O O . LEU A 1 86 ? -14.31315 -16.29112 -38.97995 1.000 14.89171 86 LEU A O 1
ATOM 736 N N . THR A 1 87 ? -15.98082 -16.70687 -37.52916 1.000 13.96839 87 THR A N 1
ATOM 737 C CA . THR A 1 87 ? -16.71079 -17.45832 -38.54756 1.000 12.83880 87 THR A CA 1
ATOM 738 C C . THR A 1 87 ? -17.28046 -16.53882 -39.62022 1.000 16.04750 87 THR A C 1
ATOM 739 O O . THR A 1 87 ? -17.42641 -16.95723 -40.77380 1.000 18.68099 87 THR A O 1
ATOM 743 N N . PHE A 1 88 ? -17.58424 -15.28502 -39.26827 1.000 17.82215 88 PHE A N 1
ATOM 744 C CA . PHE A 1 88 ? -17.93986 -14.29801 -40.28588 1.000 17.89317 88 PHE A CA 1
ATOM 745 C C . PHE A 1 88 ? -16.77317 -14.05161 -41.23708 1.000 16.13137 88 PHE A C 1
ATOM 746 O O . PHE A 1 88 ? -16.92874 -14.10247 -42.46274 1.000 20.31338 88 PHE A O 1
ATOM 754 N N . LEU A 1 89 ? -15.58768 -13.77879 -40.68632 1.000 16.61937 89 LEU A N 1
ATOM 755 C CA . LEU A 1 89 ? -14.42599 -13.52853 -41.53337 1.000 16.57742 89 LEU A CA 1
ATOM 756 C C . LEU A 1 89 ? -14.04983 -14.75885 -42.34654 1.000 18.74463 89 LEU A C 1
ATOM 757 O O . LEU A 1 89 ? -13.66379 -14.64156 -43.51400 1.000 18.39119 89 LEU A O 1
ATOM 762 N N . GLY A 1 90 ? -14.14250 -15.94096 -41.74945 1.000 15.03712 90 GLY A N 1
ATOM 763 C CA . GLY A 1 90 ? -13.76066 -17.15646 -42.44807 1.000 14.81072 90 GLY A CA 1
ATOM 764 C C . GLY A 1 90 ? -14.81803 -17.74943 -43.35321 1.000 19.23426 90 GLY A C 1
ATOM 765 O O . GLY A 1 90 ? -14.54323 -18.75256 -44.02608 1.000 18.13035 90 GLY A O 1
ATOM 766 N N . LYS A 1 91 ? -16.02280 -17.16516 -43.37127 1.000 16.92716 91 LYS A N 1
ATOM 767 C CA . LYS A 1 91 ? -17.16724 -17.70344 -44.11639 1.000 16.77489 91 LYS A CA 1
ATOM 768 C C . LYS A 1 91 ? -17.38773 -19.17926 -43.79749 1.000 23.54777 91 LYS A C 1
ATOM 769 O O . LYS A 1 91 ? -17.70840 -19.99196 -44.66672 1.000 22.55748 91 LYS A O 1
ATOM 775 N N . THR A 1 92 ? -17.23338 -19.51124 -42.51960 1.000 15.80607 92 THR A N 1
ATOM 776 C CA . THR A 1 92 ? -17.32154 -20.88420 -42.05364 1.000 13.03511 92 THR A CA 1
ATOM 777 C C . THR A 1 92 ? -18.69659 -21.48570 -42.32497 1.000 14.94709 92 THR A C 1
ATOM 778 O O . THR A 1 92 ? -19.72407 -20.80587 -42.23370 1.000 18.17511 92 THR A O 1
ATOM 782 N N . SER A 1 93 ? -18.70791 -22.77443 -42.66349 1.000 17.51660 93 SER A N 1
ATOM 783 C CA . SER A 1 93 ? -19.95643 -23.48418 -42.91625 1.000 14.17774 93 SER A CA 1
ATOM 784 C C . SER A 1 93 ? -20.82006 -23.53646 -41.65566 1.000 18.43356 93 SER A C 1
ATOM 785 O O . SER A 1 93 ? -20.34302 -23.35290 -40.53249 1.000 17.49905 93 SER A O 1
ATOM 788 N N . LEU A 1 94 ? -22.11001 -23.83013 -41.85868 1.000 19.30217 94 LEU A N 1
ATOM 789 C CA . LEU A 1 94 ? -23.05618 -23.88111 -40.74384 1.000 21.82090 94 LEU A CA 1
ATOM 790 C C . LEU A 1 94 ? -22.71352 -24.94165 -39.70335 1.000 15.91623 94 LEU A C 1
ATOM 791 O O . LEU A 1 94 ? -22.71490 -24.61331 -38.50255 1.000 18.58542 94 LEU A O 1
ATOM 796 N N . PRO A 1 95 ? -22.45591 -26.21068 -40.05290 1.000 19.65372 95 PRO A N 1
ATOM 797 C CA . PRO A 1 95 ? -22.14634 -27.17666 -38.98824 1.000 17.82406 95 PRO A CA 1
ATOM 798 C C . PRO A 1 95 ? -20.88902 -26.84029 -38.21591 1.000 17.30415 95 PRO A C 1
ATOM 799 O O . PRO A 1 95 ? -20.85960 -27.05355 -36.99905 1.000 18.68349 95 PRO A O 1
ATOM 803 N N . ILE A 1 96 ? -19.85671 -26.29342 -38.86460 1.000 16.16362 96 ILE A N 1
ATOM 804 C CA . ILE A 1 96 ? -18.64550 -25.94363 -38.12496 1.000 17.69570 96 ILE A CA 1
ATOM 805 C C . ILE A 1 96 ? -18.88079 -24.71148 -37.25765 1.000 15.11182 96 ILE A C 1
ATOM 806 O O . ILE A 1 96 ? -18.41146 -24.64911 -36.11500 1.000 15.64405 96 ILE A O 1
ATOM 811 N N . THR A 1 97 ? -19.61724 -23.71950 -37.77372 1.000 15.34963 97 THR A N 1
ATOM 812 C CA . THR A 1 97 ? -19.98068 -22.56223 -36.95859 1.000 15.83707 97 THR A CA 1
ATOM 813 C C . THR A 1 97 ? -20.80117 -22.98813 -35.74878 1.000 14.91557 97 THR A C 1
ATOM 814 O O . THR A 1 97 ? -20.52780 -22.57191 -34.61343 1.000 16.69421 97 THR A O 1
ATOM 818 N N . ALA A 1 98 ? -21.82313 -23.82299 -35.97747 1.000 15.92188 98 ALA A N 1
ATOM 819 C CA . ALA A 1 98 ? -22.62108 -24.33014 -34.86637 1.000 15.64322 98 ALA A CA 1
ATOM 820 C C . ALA A 1 98 ? -21.76149 -25.09716 -33.86931 1.000 15.39042 98 ALA A C 1
ATOM 821 O O . ALA A 1 98 ? -21.93045 -24.95546 -32.65147 1.000 13.75446 98 ALA A O 1
ATOM 823 N N . SER A 1 99 ? -20.83339 -25.91498 -34.36616 1.000 14.30271 99 SER A N 1
ATOM 824 C CA . SER A 1 99 ? -19.99281 -26.70253 -33.46631 1.000 16.59239 99 SER A CA 1
ATOM 825 C C . SER A 1 99 ? -19.09847 -25.80584 -32.62078 1.000 15.94119 99 SER A C 1
ATOM 826 O O . SER A 1 99 ? -18.89640 -26.05937 -31.42184 1.000 13.92066 99 SER A O 1
ATOM 829 N N . LEU A 1 100 ? -18.53298 -24.76240 -33.23891 1.000 13.51293 100 LEU A N 1
ATOM 830 C CA . LEU A 1 100 ? -17.73174 -23.79056 -32.49989 1.000 14.91714 100 LEU A CA 1
ATOM 831 C C . LEU A 1 100 ? -18.56223 -23.08367 -31.44424 1.000 16.19048 100 LEU A C 1
ATOM 832 O O . LEU A 1 100 ? -18.14675 -22.97079 -30.28948 1.000 14.22897 100 LEU A O 1
ATOM 837 N N . LEU A 1 101 ? -19.74682 -22.59381 -31.82239 1.000 13.17632 101 LEU A N 1
ATOM 838 C CA . LEU A 1 101 ? -20.58895 -21.91905 -30.84395 1.000 12.75451 101 LEU A CA 1
ATOM 839 C C . LEU A 1 101 ? -21.00885 -22.86880 -29.73062 1.000 11.82954 101 LEU A C 1
ATOM 840 O O . LEU A 1 101 ? -21.02694 -22.49109 -28.55451 1.000 13.97982 101 LEU A O 1
ATOM 845 N N . GLY A 1 102 ? -21.35249 -24.10652 -30.08789 1.000 13.77324 102 GLY A N 1
ATOM 846 C CA . GLY A 1 102 ? -21.79188 -25.05837 -29.08069 1.000 14.32218 102 GLY A CA 1
ATOM 847 C C . GLY A 1 102 ? -20.67865 -25.45204 -28.12852 1.000 14.13081 102 GLY A C 1
ATOM 848 O O . GLY A 1 102 ? -20.87825 -25.50671 -26.90893 1.000 16.83276 102 GLY A O 1
ATOM 849 N N . ALA A 1 103 ? -19.49387 -25.76595 -28.67353 1.000 11.74256 103 ALA A N 1
ATOM 850 C CA . ALA A 1 103 ? -18.36750 -26.10599 -27.80683 1.000 17.80792 103 ALA A CA 1
ATOM 851 C C . ALA A 1 103 ? -17.97272 -24.92074 -26.93195 1.000 12.46140 103 ALA A C 1
ATOM 852 O O . ALA A 1 103 ? -17.65274 -25.08894 -25.74876 1.000 13.16435 103 ALA A O 1
ATOM 854 N N . ASN A 1 104 ? -17.99522 -23.70642 -27.49226 1.000 14.30953 104 ASN A N 1
ATOM 855 C CA . ASN A 1 104 ? -17.70766 -22.52747 -26.67467 1.000 16.90177 104 ASN A CA 1
ATOM 856 C C . ASN A 1 104 ? -18.73427 -22.35200 -25.56308 1.000 12.78021 104 ASN A C 1
ATOM 857 O O . ASN A 1 104 ? -18.37674 -22.06265 -24.41271 1.000 13.56538 104 ASN A O 1
ATOM 862 N N . ALA A 1 105 ? -20.02417 -22.48162 -25.89470 1.000 11.33972 105 ALA A N 1
ATOM 863 C CA . ALA A 1 105 ? -21.04951 -22.38120 -24.86035 1.000 15.68011 105 ALA A CA 1
ATOM 864 C C . ALA A 1 105 ? -20.82269 -23.42048 -23.77564 1.000 14.55189 105 ALA A C 1
ATOM 865 O O . ALA A 1 105 ? -20.97158 -23.13372 -22.58438 1.000 16.49052 105 ALA A O 1
ATOM 867 N N . TYR A 1 106 ? -20.47556 -24.64436 -24.17755 1.000 13.07059 106 TYR A N 1
ATOM 868 C CA . TYR A 1 106 ? -20.17183 -25.68566 -23.20790 1.000 13.88021 106 TYR A CA 1
ATOM 869 C C . TYR A 1 106 ? -19.00389 -25.28431 -22.31379 1.000 12.79837 106 TYR A C 1
ATOM 870 O O . TYR A 1 106 ? -19.05206 -25.46559 -21.08942 1.000 14.57603 106 TYR A O 1
ATOM 879 N N . MET A 1 107 ? -17.94784 -24.74028 -22.91401 1.000 16.91245 107 MET A N 1
ATOM 880 C CA . MET A 1 107 ? -16.80007 -24.26354 -22.14901 1.000 14.60568 107 MET A CA 1
ATOM 881 C C . MET A 1 107 ? -17.21550 -23.23760 -21.09656 1.000 11.68426 107 MET A C 1
ATOM 882 O O . MET A 1 107 ? -16.85268 -23.35926 -19.91904 1.000 14.12710 107 MET A O 1
ATOM 887 N N . ILE A 1 108 ? -17.99081 -22.22141 -21.49644 1.000 12.39169 108 ILE A N 1
ATOM 888 C CA . ILE A 1 108 ? -18.34058 -21.16664 -20.54233 1.000 14.09542 108 ILE A CA 1
ATOM 889 C C . ILE A 1 108 ? -19.26357 -21.70705 -19.46090 1.000 13.92664 108 ILE A C 1
ATOM 890 O O . ILE A 1 108 ? -19.09276 -21.40357 -18.27151 1.000 13.70460 108 ILE A O 1
ATOM 895 N N . ALA A 1 109 ? -20.25809 -22.51164 -19.85284 1.000 11.87367 109 ALA A N 1
ATOM 896 C CA . ALA A 1 109 ? -21.20394 -23.04846 -18.87980 1.000 14.82914 109 ALA A CA 1
ATOM 897 C C . ALA A 1 109 ? -20.50683 -23.93806 -17.86188 1.000 13.09497 109 ALA A C 1
ATOM 898 O O . ALA A 1 109 ? -20.74768 -23.82322 -16.66088 1.000 13.97544 109 ALA A O 1
ATOM 900 N N . THR A 1 110 ? -19.63724 -24.84085 -18.31797 1.000 11.49378 110 THR A N 1
ATOM 901 C CA . THR A 1 110 ? -18.96021 -25.67828 -17.33504 1.000 14.48828 110 THR A CA 1
ATOM 902 C C . THR A 1 110 ? -17.90246 -24.89221 -16.56207 1.000 15.39767 110 THR A C 1
ATOM 903 O O . THR A 1 110 ? -17.63726 -25.21275 -15.40289 1.000 14.83931 110 THR A O 1
ATOM 907 N N . GLY A 1 111 ? -17.33212 -23.83446 -17.15401 1.000 10.98820 111 GLY A N 1
ATOM 908 C CA . GLY A 1 111 ? -16.46814 -22.95842 -16.37870 1.000 13.23712 111 GLY A CA 1
ATOM 909 C C . GLY A 1 111 ? -17.22211 -22.27399 -15.25351 1.000 12.77103 111 GLY A C 1
ATOM 910 O O . GLY A 1 111 ? -16.70229 -22.11737 -14.14180 1.000 14.86436 111 GLY A O 1
ATOM 911 N N . PHE A 1 112 ? -18.46472 -21.85737 -15.52755 1.000 10.86276 112 PHE A N 1
ATOM 912 C CA . PHE A 1 112 ? -19.30947 -21.30339 -14.48191 1.000 12.80715 112 PHE A CA 1
ATOM 913 C C . PHE A 1 112 ? -19.49143 -22.30510 -13.34999 1.000 11.70524 112 PHE A C 1
ATOM 914 O O . PHE A 1 112 ? -19.29373 -21.97396 -12.17504 1.000 13.51886 112 PHE A O 1
ATOM 922 N N . VAL A 1 113 ? -19.87919 -23.54065 -13.68890 1.000 13.39689 113 VAL A N 1
ATOM 923 C CA . VAL A 1 113 ? -20.08900 -24.56075 -12.66322 1.000 12.98009 113 VAL A CA 1
ATOM 924 C C . VAL A 1 113 ? -18.79543 -24.83178 -11.90847 1.000 11.50408 113 VAL A C 1
ATOM 925 O O . VAL A 1 113 ? -18.79957 -24.98674 -10.68141 1.000 14.74728 113 VAL A O 1
ATOM 929 N N . ALA A 1 114 ? -17.66945 -24.91058 -12.63276 1.000 13.58343 114 ALA A N 1
ATOM 930 C CA . ALA A 1 114 ? -16.37430 -25.09570 -11.98237 1.000 15.63147 114 ALA A CA 1
ATOM 931 C C . ALA A 1 114 ? -16.11204 -24.00468 -10.96242 1.000 13.56503 114 ALA A C 1
ATOM 932 O O . ALA A 1 114 ? -15.47952 -24.25065 -9.92527 1.000 13.74108 114 ALA A O 1
ATOM 934 N N . THR A 1 115 ? -16.60238 -22.79800 -11.24141 1.000 12.19421 115 THR A N 1
ATOM 935 C CA . THR A 1 115 ? -16.35703 -21.65262 -10.38446 1.000 13.39326 115 THR A CA 1
ATOM 936 C C . THR A 1 115 ? -17.28997 -21.62938 -9.17254 1.000 12.19067 115 THR A C 1
ATOM 937 O O . THR A 1 115 ? -16.84306 -21.37261 -8.04937 1.000 14.36907 115 THR A O 1
ATOM 941 N N . ILE A 1 116 ? -18.59088 -21.89275 -9.36797 1.000 13.63099 116 ILE A N 1
ATOM 942 C CA . ILE A 1 116 ? -19.53557 -21.67363 -8.27197 1.000 14.11980 116 ILE A CA 1
ATOM 943 C C . ILE A 1 116 ? -19.69705 -22.88850 -7.37006 1.000 14.88939 116 ILE A C 1
ATOM 944 O O . ILE A 1 116 ? -20.27030 -22.76051 -6.27434 1.000 16.56787 116 ILE A O 1
ATOM 949 N N . SER A 1 117 ? -19.19606 -24.05568 -7.77520 1.000 14.14210 117 SER A N 1
ATOM 950 C CA . SER A 1 117 ? -19.32222 -25.24490 -6.94092 1.000 13.75664 117 SER A CA 1
ATOM 951 C C . SER A 1 117 ? -18.64211 -25.02300 -5.59692 1.000 15.89814 117 SER A C 1
ATOM 952 O O . SER A 1 117 ? -17.46138 -24.67153 -5.54168 1.000 14.67843 117 SER A O 1
ATOM 955 N N . ALA A 1 118 ? -19.37546 -25.26277 -4.50639 1.000 14.12757 118 ALA A N 1
ATOM 956 C CA . ALA A 1 118 ? -18.75024 -25.14511 -3.18968 1.000 15.48842 118 ALA A CA 1
ATOM 957 C C . ALA A 1 118 ? -17.72137 -26.24550 -2.98616 1.000 19.27879 118 ALA A C 1
ATOM 958 O O . ALA A 1 118 ? -16.63400 -26.00615 -2.44152 1.000 18.51258 118 ALA A O 1
ATOM 960 N N . ASP A 1 119 ? -18.03587 -27.44951 -3.43706 1.000 17.36220 119 ASP A N 1
ATOM 961 C CA . ASP A 1 119 ? -17.09366 -28.55510 -3.36755 1.000 18.43462 119 ASP A CA 1
ATOM 962 C C . ASP A 1 119 ? -16.04332 -28.33411 -4.44702 1.000 15.10916 119 ASP A C 1
ATOM 963 O O . ASP A 1 119 ? -16.32461 -28.49508 -5.64055 1.000 14.53238 119 ASP A O 1
ATOM 968 N N . ARG A 1 120 ? -14.82931 -27.94694 -4.03782 1.000 14.01525 120 ARG A N 1
ATOM 969 C CA . ARG A 1 120 ? -13.82615 -27.56614 -5.01738 1.000 13.06626 120 ARG A CA 1
ATOM 970 C C . ARG A 1 120 ? -13.25371 -28.76131 -5.77059 1.000 13.36169 120 ARG A C 1
ATOM 971 O O . ARG A 1 120 ? -12.72311 -28.58364 -6.86598 1.000 17.05659 120 ARG A O 1
ATOM 979 N N . THR A 1 121 ? -13.37946 -29.97654 -5.24077 1.000 17.10106 121 THR A N 1
ATOM 980 C CA . THR A 1 121 ? -13.02996 -31.13935 -6.04772 1.000 15.93766 121 THR A CA 1
ATOM 981 C C . THR A 1 121 ? -13.97372 -31.26750 -7.23292 1.000 15.53494 121 THR A C 1
ATOM 982 O O . THR A 1 121 ? -13.54251 -31.46028 -8.37390 1.000 16.78946 121 THR A O 1
ATOM 986 N N . ILE A 1 122 ? -15.27264 -31.14969 -6.97318 1.000 14.88409 122 ILE A N 1
ATOM 987 C CA . ILE A 1 122 ? -16.24778 -31.13120 -8.05516 1.000 12.52585 122 ILE A CA 1
ATOM 988 C C . ILE A 1 122 ? -15.97155 -29.96722 -8.99607 1.000 12.25320 122 ILE A C 1
ATOM 989 O O . ILE A 1 122 ? -15.99614 -30.12627 -10.22063 1.000 14.20462 122 ILE A O 1
ATOM 994 N N . GLY A 1 123 ? -15.69582 -28.77846 -8.44588 1.000 13.16877 123 GLY A N 1
ATOM 995 C CA . GLY A 1 123 ? -15.35770 -27.65213 -9.30694 1.000 15.18963 123 GLY A CA 1
ATOM 996 C C . GLY A 1 123 ? -14.18037 -27.95272 -10.21762 1.000 15.66887 123 GLY A C 1
ATOM 997 O O . GLY A 1 123 ? -14.17759 -27.58809 -11.39460 1.000 14.88868 123 GLY A O 1
ATOM 998 N N . HIS A 1 124 ? -13.17344 -28.65223 -9.69475 1.000 13.67502 124 HIS A N 1
ATOM 999 C CA . HIS A 1 124 ? -12.00918 -28.92760 -10.52109 1.000 14.55463 124 HIS A CA 1
ATOM 1000 C C . HIS A 1 124 ? -12.31293 -29.96441 -11.58302 1.000 12.99126 124 HIS A C 1
ATOM 1001 O O . HIS A 1 124 ? -11.70666 -29.92941 -12.65665 1.000 15.85957 124 HIS A O 1
ATOM 1008 N N . ILE A 1 125 ? -13.25541 -30.87265 -11.31818 1.000 13.57388 125 ILE A N 1
ATOM 1009 C CA . ILE A 1 125 ? -13.71168 -31.78279 -12.35955 1.000 14.05667 125 ILE A CA 1
ATOM 1010 C C . ILE A 1 125 ? -14.29927 -30.98958 -13.51661 1.000 16.10621 125 ILE A C 1
ATOM 1011 O O . ILE A 1 125 ? -13.95888 -31.20817 -14.68590 1.000 14.43285 125 ILE A O 1
ATOM 1016 N N . TRP A 1 126 ? -15.18709 -30.04175 -13.19818 1.000 14.37240 126 TRP A N 1
ATOM 1017 C CA . TRP A 1 126 ? -15.77388 -29.19474 -14.22505 1.000 12.17485 126 TRP A CA 1
ATOM 1018 C C . TRP A 1 126 ? -14.71867 -28.34677 -14.90914 1.000 12.08829 126 TRP A C 1
ATOM 1019 O O . TRP A 1 126 ? -14.85956 -28.01850 -16.08868 1.000 14.36546 126 TRP A O 1
ATOM 1030 N N . TYR A 1 127 ? -13.66353 -27.96861 -14.19181 1.000 11.71280 127 TYR A N 1
ATOM 1031 C CA . TYR A 1 127 ? -12.57641 -27.25509 -14.85157 1.000 12.45777 127 TYR A CA 1
ATOM 1032 C C . TYR A 1 127 ? -11.97901 -28.09443 -15.96766 1.000 16.04927 127 TYR A C 1
ATOM 1033 O O . TYR A 1 127 ? -11.75003 -27.59417 -17.07598 1.000 11.90819 127 TYR A O 1
ATOM 1042 N N . VAL A 1 128 ? -11.72985 -29.37830 -15.69476 1.000 14.25043 128 VAL A N 1
ATOM 1043 C CA . VAL A 1 128 ? -11.19347 -30.26781 -16.72063 1.000 13.52325 128 VAL A CA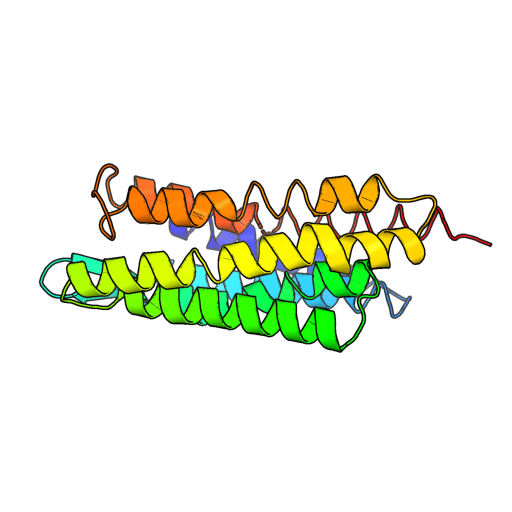 1
ATOM 1044 C C . VAL A 1 128 ? -12.17704 -30.41694 -17.87256 1.000 13.79251 128 VAL A C 1
ATOM 1045 O O . VAL A 1 128 ? -11.79118 -30.37191 -19.04639 1.000 16.42875 128 VAL A O 1
ATOM 1049 N N . VAL A 1 129 ? -13.46677 -30.58228 -17.55960 1.000 14.59733 129 VAL A N 1
ATOM 1050 C CA . VAL A 1 129 ? -14.47188 -30.67125 -18.61637 1.000 14.06107 129 VAL A CA 1
ATOM 1051 C C . VAL A 1 129 ? -14.41893 -29.42295 -19.48451 1.000 16.73493 129 VAL A C 1
ATOM 1052 O O . VAL A 1 129 ? -14.41215 -29.49144 -20.72186 1.000 14.71881 129 VAL A O 1
ATOM 1056 N N . SER A 1 130 ? -14.35894 -28.25853 -18.84091 1.000 12.38437 130 SER A N 1
ATOM 1057 C CA . SER A 1 130 ? -14.32222 -27.00735 -19.58786 1.000 12.64890 130 SER A CA 1
ATOM 1058 C C . SER A 1 130 ? -13.06360 -26.91176 -20.43992 1.000 12.95184 130 SER A C 1
ATOM 1059 O O . SER A 1 130 ? -13.11191 -26.42644 -21.57572 1.000 14.60241 130 SER A O 1
ATOM 1062 N N . CYS A 1 131 ? -11.92916 -27.37617 -19.91285 1.000 14.53279 131 CYS A N 1
ATOM 1063 C CA . CYS A 1 131 ? -10.71036 -27.39226 -20.71378 1.000 14.34482 131 CYS A CA 1
ATOM 1064 C C . CYS A 1 131 ? -10.87727 -28.26839 -21.94850 1.000 16.56250 131 CYS A C 1
ATOM 1065 O O . CYS A 1 131 ? -10.39713 -27.91867 -23.03410 1.000 14.21034 131 CYS A O 1
ATOM 1068 N N A PHE A 1 132 ? -11.55512 -29.41180 -21.81380 0.500 14.66508 132 PHE A N 1
ATOM 1069 N N B PHE A 1 132 ? -11.54226 -29.42057 -21.79489 0.500 14.64382 132 PHE A N 1
ATOM 1070 C CA A PHE A 1 132 ? -11.75149 -30.25535 -22.98783 0.500 17.47772 132 PHE A CA 1
ATOM 1071 C CA B PHE A 1 132 ? -11.79458 -30.28417 -22.94341 0.500 17.44893 132 PHE A CA 1
ATOM 1072 C C A PHE A 1 132 ? -12.70728 -29.62531 -23.99068 0.500 14.78215 132 PHE A C 1
ATOM 1073 C C B PHE A 1 132 ? -12.67543 -29.59282 -23.97526 0.500 14.76858 132 PHE A C 1
ATOM 1074 O O A PHE A 1 132 ? -12.54804 -29.82849 -25.20006 0.500 17.14051 132 PHE A O 1
ATOM 1075 O O B PHE A 1 132 ? -12.44791 -29.72733 -25.18346 0.500 17.03746 132 PHE A O 1
ATOM 1090 N N . ALA A 1 133 ? -13.70156 -28.86847 -23.52085 1.000 15.18770 133 ALA A N 1
ATOM 1091 C CA . ALA A 1 133 ? -14.53709 -28.11895 -24.45390 1.000 16.88779 133 ALA A CA 1
ATOM 1092 C C . ALA A 1 133 ? -13.70859 -27.06353 -25.18224 1.000 18.38935 133 ALA A C 1
ATOM 1093 O O . ALA A 1 133 ? -13.88106 -26.84267 -26.38615 1.000 14.08209 133 ALA A O 1
ATOM 1095 N N . PHE A 1 134 ? -12.77306 -26.42499 -24.47357 1.000 13.29515 134 PHE A N 1
ATOM 1096 C CA . PHE A 1 134 ? -11.87480 -25.48746 -25.13531 1.000 14.30379 134 PHE A CA 1
ATOM 1097 C C . PHE A 1 134 ? -11.01198 -26.20001 -26.16865 1.000 15.77652 134 PHE A C 1
ATOM 1098 O O . PHE A 1 134 ? -10.84426 -25.71698 -27.29633 1.000 17.12246 134 PHE A O 1
ATOM 1106 N N . LEU A 1 135 ? -10.44853 -27.35710 -25.79415 1.000 15.05310 135 LEU A N 1
ATOM 1107 C CA . LEU A 1 135 ? -9.63952 -28.12875 -26.72821 1.000 13.05363 135 LEU A CA 1
ATOM 1108 C C . LEU A 1 135 ? -10.44356 -28.55645 -27.94795 1.000 14.78819 135 LEU A C 1
ATOM 1109 O O . LEU A 1 135 ? -9.89310 -28.64384 -29.05354 1.000 18.10845 135 LEU A O 1
ATOM 1114 N N . ALA A 1 136 ? -11.73517 -28.84259 -27.76734 1.000 15.73063 136 ALA A N 1
ATOM 1115 C CA . ALA A 1 136 ? -12.60186 -29.09337 -28.91230 1.000 15.33685 136 ALA A CA 1
ATOM 1116 C C . ALA A 1 136 ? -12.60628 -27.90338 -29.85690 1.000 17.16578 136 ALA A C 1
ATOM 1117 O O . ALA A 1 136 ? -12.50220 -28.06598 -31.07866 1.000 16.11818 136 ALA A O 1
ATOM 1119 N N . THR A 1 137 ? -12.73457 -26.69146 -29.31392 1.000 17.34594 137 THR A N 1
ATOM 1120 C CA . THR A 1 137 ? -12.71171 -25.52895 -30.20119 1.000 18.86323 137 THR A CA 1
ATOM 1121 C C . THR A 1 137 ? -11.35468 -25.37793 -30.86546 1.000 17.16731 137 THR A C 1
ATOM 1122 O O . THR A 1 137 ? -11.27435 -24.98716 -32.03602 1.000 19.47890 137 THR A O 1
ATOM 1126 N N . VAL A 1 138 ? -10.27555 -25.69544 -30.14766 1.000 13.74538 138 VAL A N 1
ATOM 1127 C CA . VAL A 1 138 ? -8.94488 -25.60896 -30.74648 1.000 16.78754 138 VAL A CA 1
ATOM 1128 C C . VAL A 1 138 ? -8.87000 -26.51527 -31.95925 1.000 20.96782 138 VAL A C 1
ATOM 1129 O O . VAL A 1 138 ? -8.41205 -26.11346 -33.03562 1.000 16.69746 138 VAL A O 1
ATOM 1133 N N . TYR A 1 139 ? -9.32763 -27.76186 -31.79272 1.000 17.69660 139 TYR A N 1
ATOM 1134 C CA . TYR A 1 139 ? -9.32367 -28.72126 -32.88874 1.000 18.68339 139 TYR A CA 1
ATOM 1135 C C . TYR A 1 139 ? -10.13181 -28.19984 -34.06828 1.000 19.88197 139 TYR A C 1
ATOM 1136 O O . TYR A 1 139 ? -9.67018 -28.22394 -35.21467 1.000 21.11925 139 TYR A O 1
ATOM 1145 N N . LEU A 1 140 ? -11.34248 -27.70948 -33.79985 1.000 17.69027 140 LEU A N 1
ATOM 1146 C CA . LEU A 1 140 ? -12.18030 -27.18817 -34.87476 1.000 18.54222 140 LEU A CA 1
ATOM 1147 C C . LEU A 1 140 ? -11.56367 -25.95149 -35.52065 1.000 15.22263 140 LEU A C 1
ATOM 1148 O O . LEU A 1 140 ? -11.69651 -25.75145 -36.73127 1.000 16.98419 140 LEU A O 1
ATOM 1153 N N . LEU A 1 141 ? -10.89805 -25.10299 -34.73141 1.000 15.55998 141 LEU A N 1
ATOM 1154 C CA . LEU A 1 141 ? -10.34172 -23.86761 -35.28027 1.000 16.01600 141 LEU A CA 1
ATOM 1155 C C . LEU A 1 141 ? -9.17195 -24.15612 -36.21472 1.000 16.83825 141 LEU A C 1
ATOM 1156 O O . LEU A 1 141 ? -9.11745 -23.63741 -37.33650 1.000 18.07343 141 LEU A O 1
ATOM 1161 N N . VAL A 1 142 ? -8.23263 -24.99922 -35.77539 1.000 18.69279 142 VAL A N 1
ATOM 1162 C CA . VAL A 1 142 ? -7.01357 -25.21598 -36.55131 1.000 17.67256 142 VAL A CA 1
ATOM 1163 C C . VAL A 1 142 ? -7.20216 -26.25058 -37.64473 1.000 19.52450 142 VAL A C 1
ATOM 1164 O O . VAL A 1 142 ? -6.31580 -26.40071 -38.49877 1.000 21.63337 142 VAL A O 1
ATOM 1168 N N . ASN A 1 143 ? -8.33952 -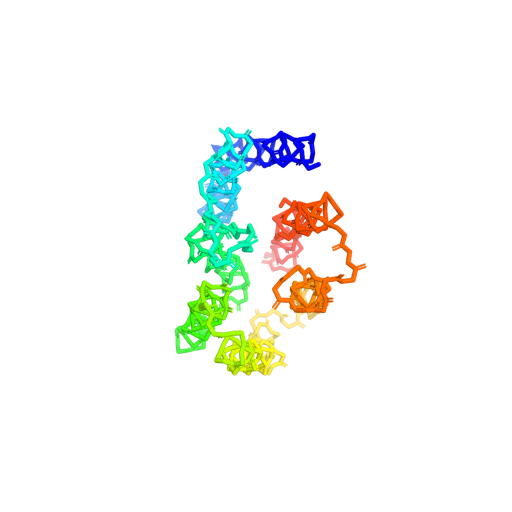26.95414 -37.66036 1.000 15.66327 143 ASN A N 1
ATOM 1169 C CA . ASN A 1 143 ? -8.61888 -27.91427 -38.71369 1.000 24.64682 143 ASN A CA 1
ATOM 1170 C C . ASN A 1 143 ? -9.73121 -27.36938 -39.58918 1.000 19.46326 143 ASN A C 1
ATOM 1171 O O . ASN A 1 143 ? -9.45374 -26.59926 -40.52670 1.000 19.91756 143 ASN A O 1
ATOM 1176 N N . GLN A 1 144 ? -10.99588 -27.71519 -39.34098 1.000 17.69453 144 GLN A N 1
ATOM 1177 C CA . GLN A 1 144 ? -12.06483 -27.37198 -40.27788 1.000 21.85891 144 GLN A CA 1
ATOM 1178 C C . GLN A 1 144 ? -12.16075 -25.86669 -40.51507 1.000 20.00606 144 GLN A C 1
ATOM 1179 O O . GLN A 1 144 ? -12.26730 -25.42077 -41.66036 1.000 19.07361 144 GLN A O 1
ATOM 1185 N N . TYR A 1 145 ? -12.15517 -25.06766 -39.44575 1.000 14.98380 145 TYR A N 1
ATOM 1186 C CA . TYR A 1 145 ? -12.25966 -23.61772 -39.62148 1.000 16.40907 145 TYR A CA 1
ATOM 1187 C C . TYR A 1 145 ? -11.14210 -23.08236 -40.51488 1.000 17.81427 145 TYR A C 1
ATOM 1188 O O . TYR A 1 145 ? -11.39250 -22.32583 -41.46478 1.000 17.70880 145 TYR A O 1
ATOM 1197 N N . ARG A 1 146 ? -9.89433 -23.44215 -40.20261 1.000 18.37818 146 ARG A N 1
ATOM 1198 C CA . ARG A 1 146 ? -8.75555 -22.93082 -40.96178 1.000 19.32735 146 ARG A CA 1
ATOM 1199 C C . ARG A 1 146 ? -8.80535 -23.39944 -42.41032 1.000 25.93986 146 ARG A C 1
ATOM 1200 O O . ARG A 1 146 ? -8.58841 -22.61362 -43.33923 1.000 20.21024 146 ARG A O 1
ATOM 1208 N N . LYS A 1 147 ? -9.09866 -24.68407 -42.62579 1.000 20.87313 147 LYS A N 1
ATOM 1209 C CA . LYS A 1 147 ? -9.10117 -25.20504 -43.98653 1.000 21.43935 147 LYS A CA 1
ATOM 1210 C C . LYS A 1 147 ? -10.19076 -24.54787 -44.82468 1.000 19.97301 147 LYS A C 1
ATOM 1211 O O . LYS A 1 147 ? -9.96708 -24.22562 -45.99408 1.000 21.87862 147 LYS A O 1
ATOM 1217 N N . GLN A 1 148 ? -11.36705 -24.30730 -44.23974 1.000 20.40239 148 GLN A N 1
ATOM 1218 C CA . GLN A 1 148 ? -12.40129 -23.59512 -44.98231 1.000 18.73895 148 GLN A CA 1
ATOM 1219 C C . GLN A 1 148 ? -11.99125 -22.15539 -45.26469 1.000 20.16370 148 GLN A C 1
ATOM 1220 O O . GLN A 1 148 ? -12.25086 -21.63462 -46.35572 1.000 24.46100 148 GLN A O 1
ATOM 1226 N N . ALA A 1 149 ? -11.38668 -21.48553 -44.28132 1.000 17.41515 149 ALA A N 1
ATOM 1227 C CA . ALA A 1 149 ? -10.99309 -20.09528 -44.47520 1.000 18.29914 149 ALA A CA 1
ATOM 1228 C C . ALA A 1 149 ? -9.94127 -19.97345 -45.56202 1.000 21.26253 149 ALA A C 1
ATOM 1229 O O . ALA A 1 149 ? -9.97542 -19.03492 -46.36756 1.000 21.30568 149 ALA A O 1
ATOM 1231 N N . GLU A 1 150 ? -8.98682 -20.90840 -45.58928 1.000 21.72920 150 GLU A N 1
ATOM 1232 C CA . GLU A 1 150 ? -7.94971 -20.88500 -46.61553 1.000 22.80906 150 GLU A CA 1
ATOM 1233 C C . GLU A 1 150 ? -8.50334 -21.25380 -47.98483 1.000 23.69950 150 GLU A C 1
ATOM 1234 O O . GLU A 1 150 ? -7.99948 -20.77484 -49.01005 1.000 25.26829 150 GLU A O 1
ATOM 1240 N N . ARG A 1 151 ? -9.52063 -22.11116 -48.02700 1.000 23.14753 151 ARG A N 1
ATOM 1241 C CA . ARG A 1 151 ? -10.19770 -22.38936 -49.28964 1.000 26.89957 151 ARG A CA 1
ATOM 1242 C C . ARG A 1 151 ? -10.94312 -21.15849 -49.79038 1.000 24.16797 151 ARG A C 1
ATOM 1243 O O . ARG A 1 151 ? -10.97553 -20.88862 -50.99778 1.000 25.03490 151 ARG A O 1
ATOM 1251 N N . ASN A 1 152 ? -11.55102 -20.40588 -48.87301 1.000 23.62471 152 ASN A N 1
ATOM 1252 C CA . ASN A 1 152 ? -12.32002 -19.22669 -49.25048 1.000 28.37568 152 ASN A CA 1
ATOM 1253 C C . ASN A 1 152 ? -11.41883 -18.05437 -49.61178 1.000 25.45527 152 ASN A C 1
ATOM 1254 O O . ASN A 1 152 ? -11.82570 -17.19062 -50.39553 1.000 27.79304 152 ASN A O 1
ATOM 1259 N N . TYR A 1 153 ? -10.20890 -18.00480 -49.05073 1.000 23.22580 153 TYR A N 1
ATOM 1260 C CA . TYR A 1 153 ? -9.26104 -16.90684 -49.26552 1.000 24.39245 153 TYR A CA 1
ATOM 1261 C C . TYR A 1 153 ? -7.88420 -17.51106 -49.48917 1.000 24.39743 153 TYR A C 1
ATOM 1262 O O . TYR A 1 153 ? -7.00495 -17.44225 -48.62154 1.000 23.03654 153 TYR A O 1
ATOM 1271 N N . PRO A 1 154 ? -7.66313 -18.11770 -50.65740 1.000 22.87891 154 PRO A N 1
ATOM 1272 C CA . PRO A 1 154 ? -6.39050 -18.81741 -50.89371 1.000 22.58620 154 PRO A CA 1
ATOM 1273 C C . PRO A 1 154 ? -5.17485 -17.91794 -50.79390 1.000 34.65169 154 PRO A C 1
ATOM 1274 O O . PRO A 1 154 ? -4.07472 -18.41154 -50.51527 1.000 29.88633 154 PRO A O 1
ATOM 1278 N N . GLN A 1 155 ? -5.33570 -16.61465 -51.00866 1.000 23.95329 155 GLN A N 1
ATOM 1279 C CA . GLN A 1 155 ? -4.22684 -15.67446 -50.95733 1.000 24.31802 155 GLN A CA 1
ATOM 1280 C C . GLN A 1 155 ? -4.09970 -14.97660 -49.61214 1.000 25.05602 155 GLN A C 1
ATOM 1281 O O . GLN A 1 155 ? -3.26985 -14.07554 -49.47214 1.000 30.53860 155 GLN A O 1
ATOM 1287 N N . ALA A 1 156 ? -4.88852 -15.37290 -48.61588 1.000 25.25490 156 ALA A N 1
ATOM 1288 C CA . ALA A 1 156 ? -4.87030 -14.68411 -47.33258 1.000 22.29178 156 ALA A CA 1
ATOM 1289 C C . ALA A 1 156 ? -4.67990 -15.65552 -46.17475 1.000 20.32399 156 ALA A C 1
ATOM 1290 O O . ALA A 1 156 ? -5.21106 -15.43508 -45.08072 1.000 26.71224 156 ALA A O 1
ATOM 1292 N N A LYS A 1 157 ? -3.91155 -16.72742 -46.38958 0.500 21.32501 157 LYS A N 1
ATOM 1293 N N B LYS A 1 157 ? -3.91428 -16.72991 -46.39396 0.500 21.32371 157 LYS A N 1
ATOM 1294 C CA A LYS A 1 157 ? -3.69932 -17.70359 -45.32458 0.500 23.99034 157 LYS A CA 1
ATOM 1295 C CA B LYS A 1 157 ? -3.68967 -17.70787 -45.33256 0.500 24.00040 157 LYS A CA 1
ATOM 1296 C C A LYS A 1 157 ? -3.05950 -17.06899 -44.09604 0.500 28.10072 157 LYS A C 1
ATOM 1297 C C B LYS A 1 157 ? -3.06022 -17.06961 -44.10007 0.500 28.09642 157 LYS A C 1
ATOM 1298 O O A LYS A 1 157 ? -3.35634 -17.47267 -42.96383 0.500 26.05001 157 LYS A O 1
ATOM 1299 O O B LYS A 1 157 ? -3.36244 -17.47365 -42.96940 0.500 26.04623 157 LYS A O 1
ATOM 1310 N N . LYS A 1 158 ? -2.19456 -16.06963 -44.29725 1.000 21.93841 158 LYS A N 1
ATOM 1311 C CA . LYS A 1 158 ? -1.53736 -15.41004 -43.17419 1.000 19.56517 158 LYS A CA 1
ATOM 1312 C C . LYS A 1 158 ? -2.53142 -14.65104 -42.30961 1.000 19.74768 158 LYS A C 1
ATOM 1313 O O . LYS A 1 158 ? -2.33916 -14.54758 -41.09168 1.000 22.67695 158 LYS A O 1
ATOM 1316 N N . VAL A 1 159 ? -3.58280 -14.10192 -42.92035 1.000 20.13155 159 VAL A N 1
ATOM 1317 C CA . VAL A 1 159 ? -4.59307 -13.37697 -42.15390 1.000 24.00793 159 VAL A CA 1
ATOM 1318 C C . VAL A 1 159 ? -5.21006 -14.29002 -41.11047 1.000 22.06533 159 VAL A C 1
ATOM 1319 O O . VAL A 1 159 ? -5.35774 -13.92440 -39.93710 1.000 17.38480 159 VAL A O 1
ATOM 1323 N N . PHE A 1 160 ? -5.59145 -15.49555 -41.53163 1.000 19.08918 160 PHE A N 1
ATOM 1324 C CA . PHE A 1 160 ? -6.23679 -16.41065 -40.60452 1.000 16.13917 160 PHE A CA 1
ATOM 1325 C C . PHE A 1 160 ? -5.23508 -17.03216 -39.65147 1.000 19.69571 160 PHE A C 1
ATOM 1326 O O . PHE A 1 160 ? -5.58460 -17.33696 -38.50806 1.000 18.37423 160 PHE A O 1
ATOM 1334 N N . ARG A 1 161 ? -3.97899 -17.18084 -40.07770 1.000 18.84052 161 ARG A N 1
ATOM 1335 C CA . ARG A 1 161 ? -2.95930 -17.61600 -39.13457 1.000 19.21919 161 ARG A CA 1
ATOM 1336 C C . ARG A 1 161 ? -2.83980 -16.62952 -37.98606 1.000 19.59784 161 ARG A C 1
ATOM 1337 O O . ARG A 1 161 ? -2.77157 -17.03227 -36.82097 1.000 18.37020 161 ARG A O 1
ATOM 1345 N N . LYS A 1 162 ? -2.84855 -15.33080 -38.28894 1.000 15.06728 162 LYS A N 1
ATOM 1346 C CA . LYS A 1 162 ? -2.72340 -14.33932 -37.22459 1.000 17.91939 162 LYS A CA 1
ATOM 1347 C C . LYS A 1 162 ? -3.97179 -14.30585 -36.34860 1.000 17.62624 162 LYS A C 1
ATOM 1348 O O . LYS A 1 162 ? -3.87401 -14.23951 -35.11509 1.000 19.63464 162 LYS A O 1
ATOM 1354 N N . LEU A 1 163 ? -5.15645 -14.32335 -36.96455 1.000 15.63862 163 LEU A N 1
ATOM 1355 C CA . LEU A 1 163 ? -6.39362 -14.37533 -36.18810 1.000 15.99249 163 LEU A CA 1
ATOM 1356 C C . LEU A 1 163 ? -6.39619 -15.56137 -35.23123 1.000 17.26212 163 LEU A C 1
ATOM 1357 O O . LEU A 1 163 ? -6.73820 -15.43078 -34.04848 1.000 18.74381 163 LEU A O 1
ATOM 1362 N N . LEU A 1 164 ? -6.04452 -16.73860 -35.74498 1.000 15.27508 164 LEU A N 1
ATOM 1363 C CA . LEU A 1 164 ? -6.08583 -17.94590 -34.93195 1.000 20.38131 164 LEU A CA 1
ATOM 1364 C C . LEU A 1 164 ? -5.02463 -17.91607 -33.84952 1.000 15.80681 164 LEU A C 1
ATOM 1365 O O . LEU A 1 164 ? -5.29188 -18.30226 -32.70674 1.000 17.89859 164 LEU A O 1
ATOM 1370 N N A SER A 1 165 ? -3.80734 -17.48753 -34.20042 0.500 18.59344 165 SER A N 1
ATOM 1371 N N B SER A 1 165 ? -3.81189 -17.46547 -34.18065 0.500 18.60517 165 SER A N 1
ATOM 1372 C CA A SER A 1 165 ? -2.73473 -17.41094 -33.21349 0.500 19.81367 165 SER A CA 1
ATOM 1373 C CA B SER A 1 165 ? -2.75633 -17.45304 -33.17238 0.500 19.78248 165 SER A CA 1
ATOM 1374 C C A SER A 1 165 ? -3.12951 -16.50718 -32.05579 0.500 17.62831 165 SER A C 1
ATOM 1375 C C B SER A 1 165 ? -3.08197 -16.48156 -32.04523 0.500 17.70695 165 SER A C 1
ATOM 1376 O O A SER A 1 165 ? -2.93282 -16.85476 -30.88601 0.500 19.15396 165 SER A O 1
ATOM 1377 O O B SER A 1 165 ? -2.78355 -16.76013 -30.87883 0.500 19.46466 165 SER A O 1
ATOM 1382 N N . VAL A 1 166 ? -3.69105 -15.33751 -32.36680 1.000 15.83629 166 VAL A N 1
ATOM 1383 C CA . VAL A 1 166 ? -4.06161 -14.38847 -31.32215 1.000 18.85252 166 VAL A CA 1
ATOM 1384 C C . VAL A 1 166 ? -5.20973 -14.93974 -30.48685 1.000 18.55748 166 VAL A C 1
ATOM 1385 O O . VAL A 1 166 ? -5.19596 -14.85978 -29.25418 1.000 18.01641 166 VAL A O 1
ATOM 1389 N N . HIS A 1 167 ? -6.22265 -15.50555 -31.14204 1.000 14.41976 167 HIS A N 1
ATOM 1390 C CA . HIS A 1 167 ? -7.32805 -16.10588 -30.40825 1.000 15.18377 167 HIS A CA 1
ATOM 1391 C C . HIS A 1 167 ? -6.83323 -17.21113 -29.48618 1.000 15.34047 167 HIS A C 1
ATOM 1392 O O . HIS A 1 167 ? -7.15323 -17.23782 -28.28949 1.000 15.65342 167 HIS A O 1
ATOM 1399 N N . LEU A 1 168 ? -6.03084 -18.12493 -30.02743 1.000 13.53845 168 LEU A N 1
ATOM 1400 C CA . LEU A 1 168 ? -5.66403 -19.31882 -29.27357 1.000 18.24627 168 LEU A CA 1
ATOM 1401 C C . LEU A 1 168 ? -4.73950 -18.98409 -28.10926 1.000 16.05070 168 LEU A C 1
ATOM 1402 O O . LEU A 1 168 ? -4.91489 -19.50832 -27.00037 1.000 16.59194 168 LEU A O 1
ATOM 1407 N N . VAL A 1 169 ? -3.74988 -18.12064 -28.33779 1.000 17.35667 169 VAL A N 1
ATOM 1408 C CA . VAL A 1 169 ? -2.81669 -17.77812 -27.26850 1.000 16.26651 169 VAL A CA 1
ATOM 1409 C C . VAL A 1 169 ? -3.53575 -17.04354 -26.14961 1.000 16.67454 169 VAL A C 1
ATOM 1410 O O . VAL A 1 169 ? -3.38602 -17.38352 -24.96792 1.000 16.38226 169 VAL A O 1
ATOM 1414 N N A LEU A 1 170 ? -4.33471 -16.03224 -26.50108 0.500 17.85851 170 LEU A N 1
ATOM 1415 N N B LEU A 1 170 ? -4.31812 -16.01807 -26.50427 0.500 17.82988 170 LEU A N 1
ATOM 1416 C CA A LEU A 1 170 ? -5.02635 -15.22973 -25.49461 0.500 16.86953 170 LEU A CA 1
ATOM 1417 C CA B LEU A 1 170 ? -5.03937 -15.21947 -25.51440 0.500 16.94304 170 LEU A CA 1
ATOM 1418 C C A LEU A 1 170 ? -6.04907 -16.05373 -24.72073 0.500 16.30140 170 LEU A C 1
ATOM 1419 C C B LEU A 1 170 ? -6.03457 -16.06283 -24.72607 0.500 16.28430 170 LEU A C 1
ATOM 1420 O O A LEU A 1 170 ? -6.14686 -15.95118 -23.48987 0.500 15.85716 170 LEU A O 1
ATOM 1421 O O B LEU A 1 170 ? -6.10600 -15.97552 -23.49213 0.500 15.95498 170 LEU A O 1
ATOM 1430 N N . TRP A 1 171 ? -6.84800 -16.85870 -25.42456 1.000 14.17023 171 TRP A N 1
ATOM 1431 C CA . TRP A 1 171 ? -7.89360 -17.59015 -24.72547 1.000 13.66909 171 TRP A CA 1
ATOM 1432 C C . TRP A 1 171 ? -7.31209 -18.67399 -23.82561 1.000 11.67382 171 TRP A C 1
ATOM 1433 O O . TRP A 1 171 ? -7.91207 -19.00708 -22.80226 1.000 14.65662 171 TRP A O 1
ATOM 1444 N N . THR A 1 172 ? -6.14589 -19.22875 -24.17781 1.000 14.14280 172 THR A N 1
ATOM 1445 C CA . THR A 1 172 ? -5.50661 -20.20038 -23.29657 1.000 15.35802 172 THR A CA 1
ATOM 1446 C C . THR A 1 172 ? -5.07443 -19.56646 -21.98238 1.000 15.33128 172 THR A C 1
ATOM 1447 O O . THR A 1 172 ? -4.95629 -20.25865 -20.96517 1.000 14.29614 172 THR A O 1
ATOM 1451 N N . LEU A 1 173 ? -4.84305 -18.25390 -21.96903 1.000 12.81047 173 LEU A N 1
ATOM 1452 C CA . LEU A 1 173 ? -4.42414 -17.65429 -20.71380 1.000 11.87953 173 LEU A CA 1
ATOM 1453 C C . LEU A 1 173 ? -5.53473 -17.63162 -19.67654 1.000 11.64141 173 LEU A C 1
ATOM 1454 O O . LEU A 1 173 ? -5.23572 -17.59459 -18.47859 1.000 15.51031 173 LEU A O 1
ATOM 1459 N N . TYR A 1 174 ? -6.80112 -17.66118 -20.09891 1.000 11.77782 174 TYR A N 1
ATOM 1460 C CA . TYR A 1 174 ? -7.89644 -17.61411 -19.12995 1.000 13.70292 174 TYR A CA 1
ATOM 1461 C C . TYR A 1 174 ? -7.88202 -18.80924 -18.17915 1.000 13.22753 174 TYR A C 1
ATOM 1462 O O . TYR A 1 174 ? -7.91811 -18.59513 -16.95440 1.000 15.69980 174 TYR A O 1
ATOM 1471 N N . PRO A 1 175 ? -7.82705 -20.06335 -18.64313 1.000 14.01736 175 PRO A N 1
ATOM 1472 C CA . PRO A 1 175 ? -7.74581 -21.18067 -17.68387 1.000 13.27779 175 PRO A CA 1
ATOM 1473 C C . PRO A 1 175 ? -6.47290 -21.18066 -16.85343 1.000 13.42498 175 PRO A C 1
ATOM 1474 O O . PRO A 1 175 ? -6.46408 -21.78186 -15.77492 1.000 14.66829 175 PRO A O 1
ATOM 1478 N N . ILE A 1 176 ? -5.40385 -20.52309 -17.30951 1.000 15.27200 176 ILE A N 1
ATOM 1479 C CA . ILE A 1 176 ? -4.21205 -20.38154 -16.48137 1.000 12.07499 176 ILE A CA 1
ATOM 1480 C C . ILE A 1 176 ? -4.48492 -19.43129 -15.32206 1.000 12.37068 176 ILE A C 1
ATOM 1481 O O . ILE A 1 176 ? -4.21254 -19.75296 -14.15814 1.000 15.26699 176 ILE A O 1
ATOM 1486 N N . VAL A 1 177 ? -5.05116 -18.25392 -15.62137 1.000 12.97550 177 VAL A N 1
ATOM 1487 C CA . VAL A 1 177 ? -5.43533 -17.31828 -14.56812 1.000 13.82021 177 VAL A CA 1
ATOM 1488 C C . VAL A 1 177 ? -6.37985 -17.99005 -13.58175 1.000 12.36513 177 VAL A C 1
ATOM 1489 O O . VAL A 1 177 ? -6.24392 -17.83550 -12.36335 1.000 15.35469 177 VAL A O 1
ATOM 1493 N N . TRP A 1 178 ? -7.33987 -18.76490 -14.09542 1.000 13.04104 178 TRP A N 1
ATOM 1494 C CA . TRP A 1 178 ? -8.30486 -19.44357 -13.23158 1.000 15.92737 178 TRP A CA 1
ATOM 1495 C C . TRP A 1 178 ? -7.61183 -20.38192 -12.25243 1.000 14.44385 178 TRP A C 1
ATOM 1496 O O . TRP A 1 178 ? -7.99367 -20.45950 -11.07760 1.000 15.80093 178 TRP A O 1
ATOM 1507 N N . LEU A 1 179 ? -6.57914 -21.09573 -12.71620 1.000 14.36815 179 LEU A N 1
ATOM 1508 C CA . LEU A 1 179 ? -5.80984 -21.97251 -11.83677 1.000 18.55304 179 LEU A CA 1
ATOM 1509 C C . LEU A 1 179 ? -4.98381 -21.19754 -10.82238 1.000 17.55545 179 LEU A C 1
ATOM 1510 O O . LEU A 1 179 ? -4.75564 -21.68948 -9.71312 1.000 19.26870 179 LEU A O 1
ATOM 1515 N N . LEU A 1 180 ? -4.51617 -20.00377 -11.18548 1.000 15.37285 180 LEU A N 1
ATOM 1516 C CA . LEU A 1 180 ? -3.73472 -19.18737 -10.27046 1.000 16.07813 180 LEU A CA 1
ATOM 1517 C C . LEU A 1 180 ? -4.60177 -18.50683 -9.22418 1.000 21.84200 180 LEU A C 1
ATOM 1518 O O . LEU A 1 180 ? -4.11529 -18.21930 -8.12360 1.000 18.68736 180 LEU A O 1
ATOM 1523 N N . GLY A 1 181 ? -5.87016 -18.24641 -9.54780 1.000 16.46464 181 GLY A N 1
ATOM 1524 C CA . GLY A 1 181 ? -6.75530 -17.50185 -8.68102 1.000 14.50234 181 GLY A CA 1
ATOM 1525 C C . GLY A 1 181 ? -7.31694 -18.36597 -7.57384 1.000 14.47613 181 GLY A C 1
ATOM 1526 O O . GLY A 1 181 ? -6.96356 -19.53313 -7.41366 1.000 14.78053 181 GLY A O 1
ATOM 1527 N N . ASN A 1 182 ? -8.23966 -17.78528 -6.81121 1.000 17.66385 182 ASN A N 1
ATOM 1528 C CA . ASN A 1 182 ? -8.73318 -18.52088 -5.64888 1.000 16.54336 182 ASN A CA 1
ATOM 1529 C C . ASN A 1 182 ? -9.67861 -19.64972 -6.02917 1.000 16.97761 182 ASN A C 1
ATOM 1530 O O . ASN A 1 182 ? -10.10315 -20.40827 -5.14928 1.000 14.86723 182 ASN A O 1
ATOM 1535 N N . THR A 1 183 ? -9.99871 -19.77177 -7.31899 1.000 12.47919 183 THR A N 1
ATOM 1536 C CA . THR A 1 183 ? -10.69253 -20.93331 -7.86228 1.000 15.11114 183 THR A CA 1
ATOM 1537 C C . THR A 1 183 ? -9.80514 -22.16534 -7.91066 1.000 18.27568 183 THR A C 1
ATOM 1538 O O . THR A 1 183 ? -10.32469 -23.28955 -7.96322 1.000 14.59561 183 THR A O 1
ATOM 1542 N N . GLY A 1 184 ? -8.48597 -21.97552 -7.91176 1.000 14.53188 184 GLY A N 1
ATOM 1543 C CA . GLY A 1 184 ? -7.54066 -23.06667 -8.04408 1.000 15.99149 184 GLY A CA 1
ATOM 1544 C C . GLY A 1 184 ? -6.52489 -23.07946 -6.91998 1.000 15.59755 184 GLY A C 1
ATOM 1545 O O . GLY A 1 184 ? -6.85642 -23.39103 -5.77411 1.000 16.64845 184 GLY A O 1
ATOM 1546 N N . PHE A 1 185 ? -5.27705 -22.72722 -7.23392 1.000 15.78514 185 PHE A N 1
ATOM 1547 C CA . PHE A 1 185 ? -4.21139 -22.77186 -6.24034 1.000 17.03203 185 PHE A CA 1
ATOM 1548 C C . PHE A 1 185 ? -4.14882 -21.53664 -5.36052 1.000 18.20920 185 PHE A C 1
ATOM 1549 O O . PHE A 1 185 ? -3.47079 -21.57445 -4.32960 1.000 19.64947 185 PHE A O 1
ATOM 1557 N N . ASN A 1 186 ? -4.81858 -20.44615 -5.74111 1.000 13.59418 186 ASN A N 1
ATOM 1558 C CA . ASN A 1 186 ? -4.76657 -19.20295 -4.97908 1.000 15.25124 186 ASN A CA 1
ATOM 1559 C C . ASN A 1 186 ? -3.32387 -18.71913 -4.86230 1.000 20.92609 186 ASN A C 1
ATOM 1560 O O . ASN A 1 186 ? -2.84214 -18.35759 -3.78351 1.000 22.52595 186 ASN A O 1
ATOM 1565 N N . ALA A 1 187 ? -2.61827 -18.74900 -5.99158 1.000 17.48264 187 ALA A N 1
ATOM 1566 C CA . ALA A 1 187 ? -1.23186 -18.30560 -6.02550 1.000 19.07891 187 ALA A CA 1
ATOM 1567 C C . ALA A 1 187 ? -1.10765 -16.80122 -6.20679 1.000 18.45609 187 ALA A C 1
ATOM 1568 O O . ALA A 1 187 ? -0.04633 -16.24026 -5.91561 1.000 17.91855 187 ALA A O 1
ATOM 1570 N N . VAL A 1 188 ? -2.15698 -16.13673 -6.68202 1.000 19.46273 188 VAL A N 1
ATOM 1571 C CA . VAL A 1 188 ? -2.17338 -14.68328 -6.77133 1.000 20.19036 188 VAL A CA 1
ATOM 1572 C C . VAL A 1 188 ? -3.36618 -14.17534 -5.97969 1.000 25.16828 188 VAL A C 1
ATOM 1573 O O . VAL A 1 188 ? -4.37284 -14.87693 -5.82984 1.000 24.28812 188 VAL A O 1
ATOM 1577 N N . ASN A 1 189 ? -3.24546 -12.95853 -5.45155 1.000 21.55400 189 ASN A N 1
ATOM 1578 C CA . ASN A 1 189 ? -4.34596 -12.40604 -4.67412 1.000 24.33148 189 ASN A CA 1
ATOM 1579 C C . ASN A 1 189 ? -5.45571 -11.91131 -5.60047 1.000 31.02378 189 ASN A C 1
ATOM 1580 O O . ASN A 1 189 ? -5.32263 -11.90733 -6.82705 1.000 20.76117 189 ASN A O 1
ATOM 1585 N N A GLN A 1 190 ? -6.57110 -11.48391 -5.00089 0.500 22.62545 190 GLN A N 1
ATOM 1586 N N B GLN A 1 190 ? -6.56848 -11.48511 -4.99272 0.500 22.61879 190 GLN A N 1
ATOM 1587 C CA A GLN A 1 190 ? -7.73688 -11.10112 -5.79203 0.500 19.90575 190 GLN A CA 1
ATOM 1588 C CA B GLN A 1 190 ? -7.73969 -11.09921 -5.77662 0.500 19.92694 190 GLN A CA 1
ATOM 1589 C C A GLN A 1 190 ? -7.44729 -9.89201 -6.67104 0.500 20.71542 190 GLN A C 1
ATOM 1590 C C B GLN A 1 190 ? -7.45299 -9.89238 -6.66284 0.500 20.71467 190 GLN A C 1
ATOM 1591 O O A GLN A 1 190 ? -7.91755 -9.82218 -7.81383 0.500 20.84388 190 GLN A O 1
ATOM 1592 O O B GLN A 1 190 ? -7.92572 -9.82634 -7.80466 0.500 20.85881 190 GLN A O 1
ATOM 1603 N N . GLY A 1 191 ? -6.68945 -8.92343 -6.15453 1.000 20.26396 191 GLY A N 1
ATOM 1604 C CA . GLY A 1 191 ? -6.37470 -7.75283 -6.95425 1.000 21.23723 191 GLY A CA 1
ATOM 1605 C C . GLY A 1 191 ? -5.59091 -8.11583 -8.19841 1.000 18.99615 191 GLY A C 1
ATOM 1606 O O . GLY A 1 191 ? -5.83413 -7.57363 -9.27905 1.000 19.40408 191 GLY A O 1
ATOM 1607 N N . THR A 1 192 ? -4.66219 -9.06648 -8.06693 1.000 18.95728 192 THR A N 1
ATOM 1608 C CA . THR A 1 192 ? -3.86744 -9.49253 -9.21177 1.000 20.28941 192 THR A CA 1
ATOM 1609 C C . THR A 1 192 ? -4.69710 -10.32016 -10.18110 1.000 15.32072 192 THR A C 1
ATOM 1610 O O . THR A 1 192 ? -4.60192 -10.14196 -11.40143 1.000 17.90026 192 THR A O 1
ATOM 1614 N N . GLU A 1 193 ? -5.50619 -11.23683 -9.65540 1.000 15.75938 193 GLU A N 1
ATOM 1615 C CA . GLU A 1 193 ? -6.43853 -11.96854 -10.50790 1.000 18.30565 193 GLU A CA 1
ATOM 1616 C C . GLU A 1 193 ? -7.35546 -11.00909 -11.26255 1.000 17.36908 193 GLU A C 1
ATOM 1617 O O . GLU A 1 193 ? -7.56602 -11.15430 -12.46750 1.000 15.89251 193 GLU A O 1
ATOM 1623 N N . THR A 1 194 ? -7.89483 -10.00660 -10.57576 1.000 15.10509 194 THR A N 1
ATOM 1624 C CA . THR A 1 194 ? -8.76575 -9.05317 -11.25403 1.000 18.15864 194 THR A CA 1
ATOM 1625 C C . THR A 1 194 ? -8.01673 -8.31015 -12.35008 1.000 16.18634 194 THR A C 1
ATOM 1626 O O . THR A 1 194 ? -8.52350 -8.16265 -13.46964 1.000 16.39045 194 THR A O 1
ATOM 1630 N N . MET A 1 195 ? -6.79661 -7.84884 -12.05449 1.000 14.97291 195 MET A N 1
ATOM 1631 C CA . MET A 1 195 ? -5.99364 -7.21012 -13.09190 1.000 13.45586 195 MET A CA 1
ATOM 1632 C C . MET A 1 195 ? -5.80096 -8.13436 -14.28679 1.000 14.53372 195 MET A C 1
ATOM 1633 O O . MET A 1 195 ? -5.92493 -7.71324 -15.44308 1.000 15.23980 195 MET A O 1
ATOM 1638 N N . PHE A 1 196 ? -5.48676 -9.40624 -14.02403 1.000 17.42980 196 PHE A N 1
ATOM 1639 C CA . PHE A 1 196 ? -5.22386 -10.34731 -15.11207 1.000 16.07282 196 PHE A CA 1
ATOM 1640 C C . PHE A 1 196 ? -6.44342 -10.51409 -16.00542 1.000 14.63464 196 PHE A C 1
ATOM 1641 O O . PHE A 1 196 ? -6.34286 -10.42874 -17.23404 1.000 15.30190 196 PHE A O 1
ATOM 1649 N N . TYR A 1 197 ? -7.60324 -10.79141 -15.40797 1.000 14.30180 197 TYR A N 1
ATOM 1650 C CA . TYR A 1 197 ? -8.80717 -10.93902 -16.21163 1.000 15.10174 197 TYR A CA 1
ATOM 1651 C C . TYR A 1 197 ? -9.15150 -9.64306 -16.93915 1.000 15.94270 197 TYR A C 1
ATOM 1652 O O . TYR A 1 197 ? -9.66190 -9.68144 -18.06803 1.000 15.81667 197 TYR A O 1
ATOM 1661 N N . THR A 1 198 ? -8.90171 -8.48691 -16.31085 1.000 14.93428 198 THR A N 1
ATOM 1662 C CA . THR A 1 198 ? -9.24449 -7.22964 -16.97339 1.000 13.09215 198 THR A CA 1
ATOM 1663 C C . THR A 1 198 ? -8.39112 -7.02278 -18.21243 1.000 17.22269 198 THR A C 1
ATOM 1664 O O . THR A 1 198 ? -8.89978 -6.65543 -19.28100 1.000 14.82989 198 THR A O 1
ATOM 1668 N N . ILE A 1 199 ? -7.08073 -7.22766 -18.08047 1.000 13.28369 199 ILE A N 1
ATOM 1669 C CA . ILE A 1 199 ? -6.19987 -7.07503 -19.22574 1.000 14.50920 199 ILE A CA 1
ATOM 1670 C C . ILE A 1 199 ? -6.55127 -8.09763 -20.30040 1.000 14.31042 199 ILE A C 1
ATOM 1671 O O . ILE A 1 199 ? -6.60268 -7.77607 -21.49767 1.000 14.15623 199 ILE A O 1
ATOM 1676 N N . LEU A 1 200 ? -6.80266 -9.34534 -19.89699 1.000 14.20319 200 LEU A N 1
ATOM 1677 C CA . LEU A 1 200 ? -7.20595 -10.34406 -20.87828 1.000 16.66704 200 LEU A CA 1
ATOM 1678 C C . LEU A 1 200 ? -8.47017 -9.90717 -21.59438 1.000 13.17292 200 LEU A C 1
ATOM 1679 O O . LEU A 1 200 ? -8.54699 -9.96001 -22.82911 1.000 13.25201 200 LEU A O 1
ATOM 1684 N N . ASP A 1 201 ? -9.47099 -9.45475 -20.83292 1.000 12.93121 201 ASP A N 1
ATOM 1685 C CA . ASP A 1 201 ? -10.75004 -9.09207 -21.43955 1.000 15.70968 201 ASP A CA 1
ATOM 1686 C C . ASP A 1 201 ? -10.58474 -7.93927 -22.41906 1.000 15.85829 201 ASP A C 1
ATOM 1687 O O . ASP A 1 201 ? -11.10018 -7.99021 -23.53477 1.000 13.07211 201 ASP A O 1
ATOM 1692 N N . ILE A 1 202 ? -9.86165 -6.88580 -22.02435 1.000 13.58320 202 ILE A N 1
ATOM 1693 C CA . ILE A 1 202 ? -9.69354 -5.75545 -22.93396 1.000 13.43952 202 ILE A CA 1
ATOM 1694 C C . ILE A 1 202 ? -8.95691 -6.19172 -24.19850 1.000 13.45101 202 ILE A C 1
ATOM 1695 O O . ILE A 1 202 ? -9.33183 -5.81695 -25.31906 1.000 14.45147 202 ILE A O 1
ATOM 1700 N N . THR A 1 203 ? -7.91575 -7.01523 -24.04317 1.000 13.44484 203 THR A N 1
ATOM 1701 C CA . THR A 1 203 ? -7.16334 -7.47298 -25.20656 1.000 13.54654 203 THR A CA 1
ATOM 1702 C C . THR A 1 203 ? -8.00113 -8.38904 -26.09433 1.000 13.83541 203 THR A C 1
ATOM 1703 O O . THR A 1 203 ? -7.98158 -8.25226 -27.32405 1.000 16.09730 203 THR A O 1
ATOM 1707 N N A SER A 1 204 ? -8.75064 -9.31182 -25.49414 0.600 15.47266 204 SER A N 1
ATOM 1708 N N B SER A 1 204 ? -8.74509 -9.31566 -25.49456 0.400 15.46298 204 SER A N 1
ATOM 1709 C CA A SER A 1 204 ? -9.52087 -10.29351 -26.25712 0.600 14.78412 204 SER A CA 1
ATOM 1710 C CA B SER A 1 204 ? -9.52962 -10.29102 -26.25126 0.400 14.80902 204 SER A CA 1
ATOM 1711 C C A SER A 1 204 ? -10.77050 -9.67808 -26.88864 0.600 15.93503 204 SER A C 1
ATOM 1712 C C B SER A 1 204 ? -10.74726 -9.65807 -26.91889 0.400 15.96498 204 SER A C 1
ATOM 1713 O O A SER A 1 204 ? -11.38133 -10.28101 -27.77528 0.600 16.69585 204 SER A O 1
ATOM 1714 O O B SER A 1 204 ? -11.32333 -10.23389 -27.84464 0.400 16.52727 204 SER A O 1
ATOM 1748 N N . VAL A 1 206 ? -11.40009 -5.61376 -27.22222 1.000 15.57493 206 VAL A N 1
ATOM 1749 C CA . VAL A 1 206 ? -11.01884 -4.40865 -27.95792 1.000 13.80378 206 VAL A CA 1
ATOM 1750 C C . VAL A 1 206 ? -9.89202 -4.75267 -28.91611 1.000 16.06759 206 VAL A C 1
ATOM 1751 O O . VAL A 1 206 ? -9.95164 -4.42710 -30.10337 1.000 17.18314 206 VAL A O 1
ATOM 1755 N N . GLY A 1 207 ? -8.87921 -5.45352 -28.40007 1.000 14.49479 207 GLY A N 1
ATOM 1756 C CA . GLY A 1 207 ? -7.74528 -5.81596 -29.23749 1.000 14.03212 207 GLY A CA 1
ATOM 1757 C C . GLY A 1 207 ? -8.13683 -6.72677 -30.38150 1.000 14.98841 207 GLY A C 1
ATOM 1758 O O . GLY A 1 207 ? -7.83755 -6.44951 -31.54810 1.000 14.93680 207 GLY A O 1
ATOM 1759 N N . PHE A 1 208 ? -8.81768 -7.82941 -30.06687 1.000 16.40241 208 PHE A N 1
ATOM 1760 C CA . PHE A 1 208 ? -9.22577 -8.73193 -31.13432 1.000 17.39988 208 PHE A CA 1
ATOM 1761 C C . PHE A 1 208 ? -10.20690 -8.05009 -32.08290 1.000 15.16426 208 PHE A C 1
ATOM 1762 O O . PHE A 1 208 ? -10.17415 -8.28493 -33.29914 1.000 17.55430 208 PHE A O 1
ATOM 1770 N N . GLY A 1 209 ? -11.08610 -7.20072 -31.54016 1.000 15.26967 209 GLY A N 1
ATOM 1771 C CA . GLY A 1 209 ? -11.96163 -6.40727 -32.38612 1.000 15.71266 209 GLY A CA 1
ATOM 1772 C C . GLY A 1 209 ? -11.19897 -5.63336 -33.43910 1.000 18.15802 209 GLY A C 1
ATOM 1773 O O . GLY A 1 209 ? -11.49336 -5.72324 -34.63026 1.000 16.21100 209 GLY A O 1
ATOM 1774 N N . PHE A 1 210 ? -10.18174 -4.88110 -33.02177 1.000 14.42665 210 PHE A N 1
ATOM 1775 C CA . PHE A 1 210 ? -9.43399 -4.12350 -34.01153 1.000 14.71475 210 PHE A CA 1
ATOM 1776 C C . PHE A 1 210 ? -8.67739 -5.03973 -34.96152 1.000 14.81889 210 PHE A C 1
ATOM 1777 O O . PHE A 1 210 ? -8.59301 -4.74944 -36.16356 1.000 17.41500 210 PHE A O 1
ATOM 1785 N N . LEU A 1 211 ? -8.16774 -6.17546 -34.46504 1.000 14.89437 211 LEU A N 1
ATOM 1786 C CA . LEU A 1 211 ? -7.52525 -7.12809 -35.36753 1.000 14.75688 211 LEU A CA 1
ATOM 1787 C C . LEU A 1 211 ? -8.51465 -7.66887 -36.39092 1.000 17.53707 211 LEU A C 1
ATOM 1788 O O . LEU A 1 211 ? -8.15936 -7.87463 -37.55742 1.000 19.16635 211 LEU A O 1
ATOM 1793 N N A SER A 1 212 ? -9.76283 -7.90636 -35.97808 0.500 15.63555 212 SER A N 1
ATOM 1794 N N B SER A 1 212 ? -9.75599 -7.92068 -35.96739 0.500 15.64272 212 SER A N 1
ATOM 1795 C CA A SER A 1 212 ? -10.74900 -8.41886 -36.92347 0.500 17.82847 212 SER A CA 1
ATOM 1796 C CA B SER A 1 212 ? -10.76663 -8.40702 -36.89934 0.500 17.79432 212 SER A CA 1
ATOM 1797 C C A SER A 1 212 ? -11.04060 -7.39508 -38.01379 0.500 15.79500 212 SER A C 1
ATOM 1798 C C B SER A 1 212 ? -11.01573 -7.39397 -38.00808 0.500 15.79531 212 SER A C 1
ATOM 1799 O O A SER A 1 212 ? -11.21101 -7.75596 -39.18532 0.500 18.30226 212 SER A O 1
ATOM 1800 O O B SER A 1 212 ? -11.13530 -7.76161 -39.18381 0.500 18.25504 212 SER A O 1
ATOM 1805 N N . LEU A 1 213 ? -11.08226 -6.10964 -37.65114 1.000 16.17267 213 LEU A N 1
ATOM 1806 C CA . LEU A 1 213 ? -11.28406 -5.06542 -38.65029 1.000 17.29329 213 LEU A CA 1
ATOM 1807 C C . LEU A 1 213 ? -10.10905 -4.98848 -39.61058 1.000 18.71191 213 LEU A C 1
ATOM 1808 O O . LEU A 1 213 ? -10.29283 -4.92351 -40.83392 1.000 20.51960 213 LEU A O 1
ATOM 1813 N N A ASN A 1 214 ? -8.88699 -4.96178 -39.07595 0.500 18.20531 214 ASN A N 1
ATOM 1814 N 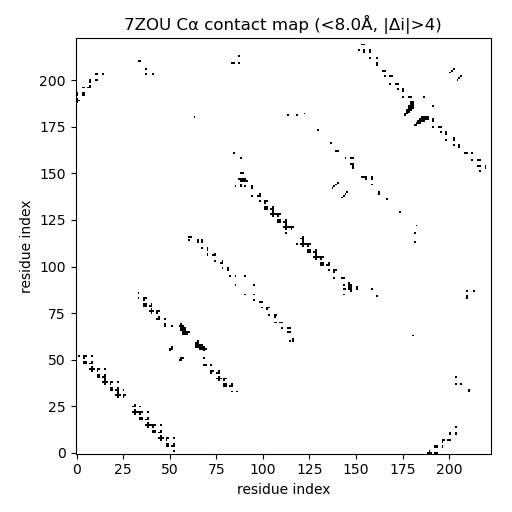N B ASN A 1 214 ? -8.89030 -4.96272 -39.06580 0.500 18.20421 214 ASN A N 1
ATOM 1815 C CA A ASN A 1 214 ? -7.71447 -4.96076 -39.94252 0.500 22.82835 214 ASN A CA 1
ATOM 1816 C CA B ASN A 1 214 ? -7.69256 -4.97113 -39.89761 0.500 22.85978 214 ASN A CA 1
ATOM 1817 C C A ASN A 1 214 ? -7.71063 -6.18475 -40.84681 0.500 19.97584 214 ASN A C 1
ATOM 1818 C C B ASN A 1 214 ? -7.68460 -6.18184 -40.82228 0.500 20.00138 214 ASN A C 1
ATOM 1819 O O A ASN A 1 214 ? -7.35819 -6.09308 -42.02818 0.500 22.25103 214 ASN A O 1
ATOM 1820 O O B ASN A 1 214 ? -7.30917 -6.07623 -41.99550 0.500 22.27336 214 ASN A O 1
ATOM 1829 N N . SER A 1 215 ? -8.11617 -7.33823 -40.30919 1.000 19.22038 215 SER A N 1
ATOM 1830 C CA . SER A 1 215 ? -8.16983 -8.55313 -41.11050 1.000 19.42942 215 SER A CA 1
ATOM 1831 C C . SER A 1 215 ? -9.16191 -8.41371 -42.24682 1.000 18.39955 215 SER A C 1
ATOM 1832 O O . SER A 1 215 ? -8.86762 -8.79499 -43.38667 1.000 18.67036 215 SER A O 1
ATOM 1835 N N A MET A 1 216 ? -10.34835 -7.88136 -41.94554 0.500 16.94799 216 MET A N 1
ATOM 1836 N N B MET A 1 216 ? -10.34633 -7.86544 -41.96464 0.500 16.97367 216 MET A N 1
ATOM 1837 C CA A MET A 1 216 ? -11.35302 -7.62379 -42.96967 0.500 19.24497 216 MET A CA 1
ATOM 1838 C CA B MET A 1 216 ? -11.32872 -7.67416 -43.02645 0.500 19.24719 216 MET A CA 1
ATOM 1839 C C A MET A 1 216 ? -10.78576 -6.75317 -44.08381 0.500 22.29472 216 MET A C 1
ATOM 1840 C C B MET A 1 216 ? -10.79705 -6.73906 -44.10667 0.500 22.29309 216 MET A C 1
ATOM 1841 O O A MET A 1 216 ? -10.97768 -7.03502 -45.27073 0.500 22.19850 216 MET A O 1
ATOM 1842 O O B MET A 1 216 ? -11.03380 -6.96084 -45.29994 0.500 22.11071 216 MET A O 1
ATOM 1851 N N . HIS A 1 217 ? -10.07250 -5.68953 -43.71296 1.000 20.59910 217 HIS A N 1
ATOM 1852 C CA . HIS A 1 217 ? -9.49160 -4.80129 -44.71164 1.000 20.31504 217 HIS A CA 1
ATOM 1853 C C . HIS A 1 217 ? -8.54080 -5.55875 -45.63015 1.000 23.83781 217 HIS A C 1
ATOM 1854 O O . HIS A 1 217 ? -8.57706 -5.39047 -46.85404 1.000 25.56906 217 HIS A O 1
ATOM 1861 N N . THR A 1 218 ? -7.69189 -6.41213 -45.05332 1.000 19.72387 218 THR A N 1
ATOM 1862 C CA . THR A 1 218 ? -6.76218 -7.19477 -45.86146 1.000 25.31756 218 THR A CA 1
ATOM 1863 C C . THR A 1 218 ? -7.50607 -8.17089 -46.76055 1.000 23.48358 218 THR A C 1
ATOM 1864 O O . THR A 1 218 ? -7.15199 -8.34447 -47.93107 1.000 25.38202 218 THR A O 1
ATOM 1868 N N . LEU A 1 219 ? -8.54536 -8.81541 -46.23121 1.000 22.80695 219 LEU A N 1
ATOM 1869 C CA . LEU A 1 219 ? -9.31688 -9.74891 -47.04216 1.000 24.67611 219 LEU A CA 1
ATOM 1870 C C . LEU A 1 219 ? -9.97032 -9.04711 -48.22334 1.000 36.80884 219 LEU A C 1
ATOM 1871 O O . LEU A 1 219 ? -9.94959 -9.56189 -49.34783 1.000 32.62226 219 LEU A O 1
ATOM 1876 N N A GLU A 1 220 ? -10.56790 -7.87711 -47.98958 0.500 30.05057 220 GLU A N 1
ATOM 1877 N N B GLU A 1 220 ? -10.55276 -7.86840 -47.98757 0.500 30.04072 220 GLU A N 1
ATOM 1878 C CA A GLU A 1 220 ? -11.26525 -7.19060 -49.07169 0.500 39.91663 220 GLU A CA 1
ATOM 1879 C CA B GLU A 1 220 ? -11.26657 -7.16946 -49.05148 0.500 39.91774 220 GLU A CA 1
ATOM 1880 C C A GLU A 1 220 ? -10.28693 -6.69036 -50.12764 0.500 38.95460 220 GLU A C 1
ATOM 1881 C C B GLU A 1 220 ? -10.30463 -6.65137 -50.11453 0.500 38.96542 220 GLU A C 1
ATOM 1882 O O A GLU A 1 220 ? -10.59318 -6.71733 -51.32552 0.500 44.82738 220 GLU A O 1
ATOM 1883 O O B GLU A 1 220 ? -10.63887 -6.63299 -51.30496 0.500 44.79122 220 GLU A O 1
ATOM 1894 N N . LYS A 1 221 ? -9.10364 -6.23597 -49.70715 1.000 34.37588 221 LYS A N 1
ATOM 1895 C CA . LYS A 1 221 ? -8.10465 -5.79894 -50.67563 1.000 37.09978 221 LYS A CA 1
ATOM 1896 C C . LYS A 1 221 ? -7.60663 -6.97601 -51.50268 1.000 51.71948 221 LYS A C 1
ATOM 1897 O O . LYS A 1 221 ? -7.46474 -6.86902 -52.72708 1.000 54.41979 221 LYS A O 1
ATOM 1899 N N . ASN A 1 222 ? -7.35653 -8.11501 -50.84710 1.000 51.03527 222 ASN A N 1
ATOM 1900 C CA . ASN A 1 222 ? -6.94208 -9.31857 -51.55997 1.000 56.37157 222 ASN A CA 1
ATOM 1901 C C . ASN A 1 222 ? -7.98498 -9.75859 -52.57878 1.000 65.37992 222 ASN A C 1
ATOM 1902 O O . ASN A 1 222 ? -7.63266 -10.31797 -53.62397 1.000 70.57697 222 ASN A O 1
ATOM 1904 N N . THR A 1 223 ? -9.26491 -9.51146 -52.30389 1.000 46.62756 223 THR A N 1
ATOM 1905 C CA . THR A 1 223 ? -10.34176 -9.92057 -53.19478 1.000 59.27530 223 THR A CA 1
ATOM 1906 C C . THR A 1 223 ? -11.01105 -8.73075 -53.88252 1.000 54.21324 223 THR A C 1
ATOM 1907 O O . THR A 1 223 ? -12.21651 -8.75348 -54.14677 1.000 63.17728 223 THR A O 1
ATOM 1911 N N . GLU A 1 224 ? -10.24520 -7.68788 -54.18318 1.000 44.37744 224 GLU A N 1
ATOM 1912 C CA . GLU A 1 224 ? -10.75142 -6.61547 -55.02385 1.000 53.03837 224 GLU A CA 1
ATOM 1913 C C . GLU A 1 224 ? -10.71620 -7.06450 -56.47729 1.000 48.22535 224 GLU A C 1
ATOM 1914 O O . GLU A 1 224 ? -9.76334 -7.71789 -56.91287 1.000 41.03893 224 GLU A O 1
ATOM 1916 N N . SER A 1 225 ? -11.76783 -6.73256 -57.22044 1.000 43.18683 225 SER A N 1
ATOM 1917 C CA . SER A 1 225 ? -11.82733 -7.07011 -58.63874 1.000 40.77778 225 SER A CA 1
ATOM 1918 C C . SER A 1 225 ? -10.66754 -6.41109 -59.38396 1.000 54.56850 225 SER A C 1
ATOM 1919 O O . SER A 1 225 ? -10.26281 -5.29467 -59.05222 1.000 47.44495 225 SER A O 1
#

Organism: NCBI:txid927677

InterPro domains:
  IPR001425 Archaeal/bacterial/fungal rhodopsins [PF01036] (3-219)
  IPR001425 Archaeal/bacterial/fungal rhodopsins [PR00251] (4-23)
  IPR001425 Archaeal/bacterial/fungal rhodopsins [PR00251] (35-55)
  IPR001425 Archaeal/bacterial/fungal rhodopsins [PR00251] (69-90)
  IPR001425 Archaeal/bacterial/fungal rhodopsins [PR00251] (97-116)
  IPR001425 Archaeal/bacterial/fungal rhodopsins [PR00251] (122-143)
  IPR001425 Archaeal/bacterial/fungal rhodopsins [PR00251] (163-181)
  IPR001425 Archaeal/bacterial/fungal rhodopsins [PR00251] (195-213)
  IPR001425 Archaeal/bacterial/fungal rhodopsins [PTHR28286] (5-220)
  IPR001425 Archaeal/bacterial/fungal rhodopsins [SM01021] (2-228)
  IPR018229 Rhodopsin, retinal binding site [PS00950] (71-83)

Sequence (223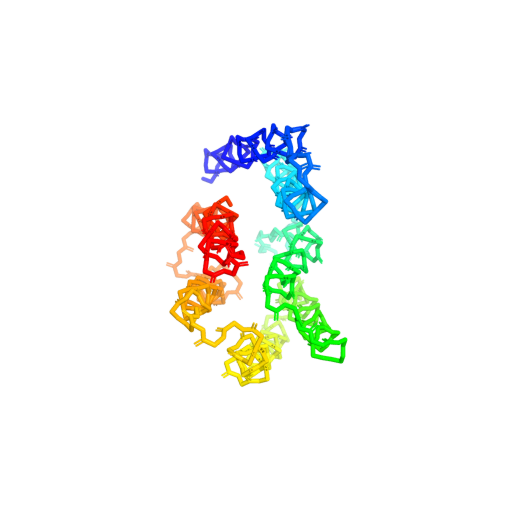 aa):
AQIWLWIIGVIGMALGSIFFGIGAHNNAAKKNNERWKKILFTINFFICAIATGLYLSMALGQGRSVIAGRPTVWVRYITWFLSTPLLIILDLTFLGKTSLPITASLLGANAYMIATGFVATISADRTIGHIWYVVSCFFAFLATVYLLVNQYRKQAERNYPQAKKKVFRKLLSSVHLVLLWTLYPIVWLLGNTGFNAVNQQGTETMFYTILDITSSVGFGFLSSLNNSMMHTLEEKNTES